Protein AF-A0A0K1P6X7-F1 (afdb_monomer)

Mean predicted aligned error: 8.77 Å

Nearest PDB structures (foldseek):
  8w4u-assembly1_D  TM=2.732E-01  e=9.021E+00  Homo sapiens
  8xqt-assembly1_R  TM=1.857E-01  e=3.314E+00  Clostridium perfringens

Radius of gyration: 26.04 Å; Cα contacts (8 Å, |Δi|>4): 186; chains: 1; bounding box: 95×38×75 Å

Sequence (288 aa):
MLINKWKNKTFYWELFMCVSIFSMLVFVYIEHMVNKHWLRNVDYPFSPVLFQGQFASFFTFQSNALVGAYFLIRVLFYDNQIRFCKNKTLLLYVTCYITVTFITYTCVLFPATLKNSYETRTIDWIYSLFLHVVIPVSTITYTFLNIDLTNFNIRKYFKTYFWGYFAYPWIYTFYLLFRIFTYLTDDRFSSIPFEIVFPYAPVSNKTFDFGNSNSDDIIGSIVYTFFTILLLFVVVHLLFVVVNITYVLIFWKLSKKGKRENKINLETIKVKKSGKVIVNKEEVREEK

Foldseek 3Di:
DQDPLVPDPLLVLLVCLLCLLVVLLVVVLVCCVVVVLVVVVFVDDDDPVLSVVQSCLDLLNVLSVVSSVLSVCCNVCVRVVPVSNLDLLVLLLSLLSLVLLLCCVPVAVVVLCVVVVPDDDPVNVVSCCCSRPVSNVSSNVSSVVDRDLQPQDLVCCVVPRVVVSCPVLVVSLVVLVVLVVCCVPPPVNVPGPVCSSHVVCSRPPPPPDPPDDDPVVNVVSVVVVVVSSVVVSVVSVVSSVVSSVVVSVVSVVVNVVVVVVVVVVVVVVVCVVVPPPPPPPPPPPDDD

Solvent-accessible surface area (backbone atoms only — not comparable to full-atom values): 16518 Å² total; per-residue (Å²): 132,88,70,66,59,94,77,39,69,66,52,54,52,36,43,48,50,20,51,52,44,48,54,47,53,51,46,52,52,50,48,50,69,72,64,38,60,80,45,69,80,60,85,54,86,91,45,73,67,59,48,51,54,36,62,66,58,32,64,60,54,48,46,48,50,52,48,23,50,53,28,42,52,36,58,78,44,62,81,67,71,44,67,71,73,72,29,56,69,56,55,49,44,50,40,39,50,34,48,49,37,26,47,47,37,65,71,44,52,50,52,29,40,60,76,66,65,58,91,72,54,73,68,57,51,55,52,46,47,40,66,41,43,52,50,32,53,52,49,48,52,47,46,74,76,68,62,77,41,91,82,71,49,71,67,59,38,63,74,71,44,53,66,65,65,46,50,59,62,50,54,52,48,52,53,51,50,49,48,52,49,48,33,76,71,34,77,84,44,55,77,51,59,61,62,63,71,35,77,61,40,67,74,45,76,93,77,80,63,88,85,82,55,56,74,69,54,49,53,51,48,52,52,52,50,51,51,52,52,51,49,51,50,53,53,51,52,49,46,52,51,52,48,43,52,50,52,53,52,50,50,51,53,52,34,53,52,55,54,51,53,53,50,51,53,52,51,55,52,48,45,67,70,66,69,63,76,76,71,78,76,74,79,79,77,79,84,129

Organism: NCBI:txid216946

pLDDT: mean 81.24, std 13.52, range [42.75, 97.75]

Structure (mmCIF, N/CA/C/O backbone):
data_AF-A0A0K1P6X7-F1
#
_entry.id   AF-A0A0K1P6X7-F1
#
loop_
_atom_site.group_PDB
_atom_site.id
_atom_site.type_symbol
_atom_site.label_atom_id
_atom_site.label_alt_id
_atom_site.label_comp_id
_atom_site.label_asym_id
_atom_site.label_entity_id
_atom_site.label_seq_id
_atom_site.pdbx_PDB_ins_code
_atom_site.Cartn_x
_atom_site.Cartn_y
_atom_site.Cartn_z
_atom_site.occupancy
_atom_site.B_iso_or_equiv
_atom_site.auth_seq_id
_atom_site.auth_comp_id
_atom_site.auth_asym_id
_atom_site.auth_atom_id
_atom_site.pdbx_PDB_model_num
ATOM 1 N N . MET A 1 1 ? -1.966 -5.981 34.990 1.00 52.25 1 MET A N 1
ATOM 2 C CA . MET A 1 1 ? -2.156 -7.407 34.654 1.00 52.25 1 MET A CA 1
ATOM 3 C C . MET A 1 1 ? -1.596 -7.621 33.254 1.00 52.25 1 MET A C 1
ATOM 5 O O . MET A 1 1 ? -2.157 -7.071 32.313 1.00 52.25 1 MET A O 1
ATOM 9 N N . LEU A 1 2 ? -0.441 -8.280 33.123 1.00 60.47 2 LEU A N 1
ATOM 10 C CA . LEU A 1 2 ? 0.114 -8.636 31.812 1.00 60.47 2 LEU A CA 1
ATOM 11 C C . LEU A 1 2 ? -0.812 -9.691 31.198 1.00 60.47 2 LEU A C 1
ATOM 13 O O . LEU A 1 2 ? -1.028 -10.746 31.793 1.00 60.47 2 LEU A O 1
ATOM 17 N N . ILE A 1 3 ? -1.433 -9.377 30.062 1.00 68.44 3 ILE A N 1
ATOM 18 C CA . ILE A 1 3 ? -2.225 -10.358 29.319 1.00 68.44 3 ILE A CA 1
ATOM 19 C C . ILE A 1 3 ? -1.224 -11.359 28.750 1.00 68.44 3 ILE A C 1
ATOM 21 O O . ILE A 1 3 ? -0.277 -10.963 28.088 1.00 68.44 3 ILE A O 1
ATOM 25 N N . ASN A 1 4 ? -1.411 -12.655 28.993 1.00 78.31 4 ASN A N 1
ATOM 26 C CA . ASN A 1 4 ? -0.579 -13.657 28.337 1.00 78.31 4 ASN A CA 1
ATOM 27 C C . ASN A 1 4 ? -0.900 -13.655 26.831 1.00 78.31 4 ASN A C 1
ATOM 29 O O . ASN A 1 4 ? -1.914 -14.225 26.412 1.00 78.31 4 ASN A O 1
ATOM 33 N N . LYS A 1 5 ? -0.057 -12.993 26.027 1.00 78.25 5 LYS A N 1
ATOM 34 C CA . LYS A 1 5 ? -0.242 -12.841 24.576 1.00 78.25 5 LYS A CA 1
ATOM 35 C C . LYS A 1 5 ? -0.436 -14.165 23.838 1.00 78.25 5 LYS A C 1
ATOM 37 O O . LYS A 1 5 ? -1.232 -14.231 22.908 1.00 78.25 5 LYS A O 1
ATOM 42 N N . TRP A 1 6 ? 0.171 -15.244 24.335 1.00 82.94 6 TRP A N 1
ATOM 43 C CA . TRP A 1 6 ? 0.079 -16.590 23.762 1.00 82.94 6 TRP A CA 1
ATOM 44 C C . TRP A 1 6 ? -1.310 -17.228 23.878 1.00 82.94 6 TRP A C 1
ATOM 46 O O . TRP A 1 6 ? -1.563 -18.263 23.269 1.00 82.94 6 TRP A O 1
ATOM 56 N N . LYS A 1 7 ? -2.235 -16.628 24.636 1.00 86.19 7 LYS A N 1
ATOM 57 C CA . LYS A 1 7 ? -3.641 -17.062 24.691 1.00 86.19 7 LYS A CA 1
ATOM 58 C C . LYS A 1 7 ? -4.563 -16.224 23.801 1.00 86.19 7 LYS A C 1
ATOM 60 O O . LYS A 1 7 ? -5.749 -16.533 23.704 1.00 86.19 7 LYS A O 1
ATOM 65 N N . ASN A 1 8 ? -4.060 -15.163 23.166 1.00 85.62 8 ASN A N 1
ATOM 66 C CA . ASN A 1 8 ? -4.893 -14.251 22.392 1.00 85.62 8 ASN A CA 1
ATOM 67 C C . ASN A 1 8 ? -4.911 -14.624 20.899 1.00 85.62 8 ASN A C 1
ATOM 69 O O . ASN A 1 8 ? -3.882 -14.613 20.231 1.00 85.62 8 ASN A O 1
ATOM 73 N N . LYS A 1 9 ? -6.100 -14.909 20.353 1.00 89.25 9 LYS A N 1
ATOM 74 C CA . LYS A 1 9 ? -6.279 -15.243 18.927 1.00 89.25 9 LYS A CA 1
ATOM 75 C C . LYS A 1 9 ? -5.840 -14.111 17.989 1.00 89.25 9 LYS A C 1
ATOM 77 O O . LYS A 1 9 ? -5.288 -14.387 16.929 1.00 89.25 9 LYS A O 1
ATOM 82 N N . THR A 1 10 ? -6.037 -12.855 18.386 1.00 89.38 10 THR A N 1
ATOM 83 C CA . THR A 1 10 ? -5.628 -11.682 17.604 1.00 89.38 10 THR A CA 1
ATOM 84 C C . THR A 1 10 ? -4.108 -11.608 17.464 1.00 89.38 10 THR A C 1
ATOM 86 O O . THR A 1 10 ? -3.623 -11.298 16.382 1.00 89.38 10 THR A O 1
ATOM 89 N N . PHE A 1 11 ? -3.354 -11.973 18.508 1.00 90.88 11 PHE A N 1
ATOM 90 C CA . PHE A 1 11 ? -1.889 -12.036 18.442 1.00 90.88 11 PHE A CA 1
ATOM 91 C C . PHE A 1 11 ? -1.412 -13.022 17.368 1.00 90.88 11 PHE A C 1
ATOM 93 O O . PHE A 1 11 ? -0.562 -12.677 16.554 1.00 90.88 11 PHE A O 1
ATOM 100 N N . TYR A 1 12 ? -1.990 -14.227 17.315 1.00 93.06 12 TYR A N 1
ATOM 101 C CA . TYR A 1 12 ? -1.629 -15.216 16.293 1.00 93.06 12 TYR A CA 1
ATOM 102 C C . TYR A 1 12 ? -1.986 -14.763 14.881 1.00 93.06 12 TYR A C 1
ATOM 104 O O . TYR A 1 12 ? -1.236 -15.038 13.951 1.00 93.06 12 TYR A O 1
ATOM 112 N N . TRP A 1 13 ? -3.098 -14.047 14.719 1.00 93.12 13 TRP A N 1
ATOM 113 C CA . TRP A 1 13 ? -3.471 -13.478 13.428 1.00 93.12 13 TRP A CA 1
ATOM 114 C C . TRP A 1 13 ? -2.472 -12.401 12.977 1.00 93.12 13 TRP A C 1
ATOM 116 O O . TRP A 1 13 ? -2.011 -12.424 11.839 1.00 93.12 13 TRP A O 1
ATOM 126 N N . GLU A 1 14 ? -2.074 -11.499 13.880 1.00 93.75 14 GLU A N 1
ATOM 127 C CA . GLU A 1 14 ? -1.050 -10.477 13.613 1.00 93.75 14 GLU A CA 1
ATOM 128 C C . GLU A 1 14 ? 0.308 -11.107 13.278 1.00 93.75 14 GLU A C 1
ATOM 130 O O . GLU A 1 14 ? 0.968 -10.680 12.331 1.00 93.75 14 GLU A O 1
ATOM 135 N N . LEU A 1 15 ? 0.705 -12.149 14.018 1.00 95.12 15 LEU A N 1
ATOM 136 C CA . LEU A 1 15 ? 1.931 -12.904 13.768 1.00 95.12 15 LEU A CA 1
ATOM 137 C C . LEU A 1 15 ? 1.892 -13.605 12.411 1.00 95.12 15 LEU A C 1
ATOM 139 O O . LEU A 1 15 ? 2.853 -13.499 11.653 1.00 95.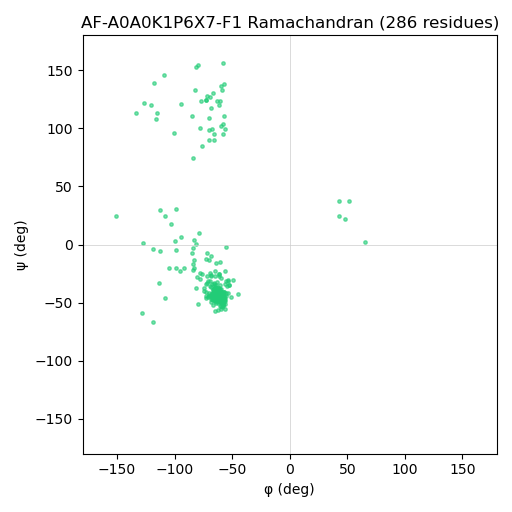12 15 LEU A O 1
ATOM 143 N N . PHE A 1 16 ? 0.785 -14.276 12.093 1.00 96.06 16 PHE A N 1
ATOM 144 C CA . PHE A 1 16 ? 0.592 -14.928 10.804 1.00 96.06 16 PHE A CA 1
ATOM 145 C C . PHE A 1 16 ? 0.720 -13.919 9.662 1.00 96.06 16 PHE A C 1
ATOM 147 O O . PHE A 1 16 ? 1.542 -14.115 8.776 1.00 96.06 16 PHE A O 1
ATOM 154 N N . MET A 1 17 ? 0.002 -12.795 9.728 1.00 95.88 17 MET A N 1
ATOM 155 C CA . MET A 1 17 ? 0.092 -11.748 8.707 1.00 95.88 17 MET A CA 1
ATOM 156 C C . MET A 1 17 ? 1.502 -11.178 8.575 1.00 95.88 17 MET A C 1
ATOM 158 O O . MET A 1 17 ? 1.991 -11.022 7.460 1.00 95.88 17 MET A O 1
ATOM 162 N N . CYS A 1 18 ? 2.171 -10.899 9.696 1.00 96.38 18 CYS A N 1
ATOM 163 C CA . CYS A 1 18 ? 3.552 -10.428 9.701 1.00 96.38 18 CYS A CA 1
ATOM 164 C C . CYS A 1 18 ? 4.477 -11.409 8.968 1.00 96.38 18 CYS A C 1
ATOM 166 O O . CYS A 1 18 ? 5.162 -11.021 8.020 1.00 96.38 18 CYS A O 1
ATOM 168 N N . VAL A 1 19 ? 4.481 -12.677 9.389 1.00 97.06 19 VAL A N 1
ATOM 169 C CA . VAL A 1 19 ? 5.340 -13.717 8.807 1.00 97.06 19 VAL A CA 1
ATOM 170 C C . VAL A 1 19 ? 5.008 -13.909 7.332 1.00 97.06 19 VAL A C 1
ATOM 172 O O . VAL A 1 19 ? 5.906 -13.851 6.502 1.00 97.06 19 VAL A O 1
ATOM 175 N N . SER A 1 20 ? 3.731 -14.045 6.980 1.00 96.31 20 SER A N 1
ATOM 176 C CA . SER A 1 20 ? 3.304 -14.242 5.597 1.00 96.31 20 SER A CA 1
ATOM 177 C C . SER A 1 20 ? 3.698 -13.091 4.671 1.00 96.31 20 SER A C 1
ATOM 179 O O . SER A 1 20 ? 4.187 -13.349 3.573 1.00 96.31 20 SER A O 1
ATOM 181 N N . ILE A 1 21 ? 3.526 -11.834 5.096 1.00 95.81 21 ILE A N 1
ATOM 182 C CA . ILE A 1 21 ? 3.914 -10.668 4.288 1.00 95.81 21 ILE A CA 1
ATOM 183 C C . ILE A 1 21 ? 5.428 -10.655 4.071 1.00 95.81 21 ILE A C 1
ATOM 185 O O . ILE A 1 21 ? 5.872 -10.554 2.930 1.00 95.81 21 ILE A O 1
ATOM 189 N N . PHE A 1 22 ? 6.230 -10.785 5.134 1.00 96.25 22 PHE A N 1
ATOM 190 C CA . PHE A 1 22 ? 7.689 -10.731 4.998 1.00 96.25 22 PHE A CA 1
ATOM 191 C C . PHE A 1 22 ? 8.255 -11.930 4.243 1.00 96.25 22 PHE A C 1
ATOM 193 O O . PHE A 1 22 ? 9.080 -11.734 3.353 1.00 96.25 22 PHE A O 1
ATOM 200 N N . SER A 1 23 ? 7.794 -13.149 4.534 1.00 95.88 23 SER A N 1
ATOM 201 C CA . SER A 1 23 ? 8.198 -14.343 3.788 1.00 95.88 23 SER A CA 1
ATOM 202 C C . SER A 1 23 ? 7.879 -14.199 2.307 1.00 95.88 23 SER A C 1
ATOM 204 O O . SER A 1 23 ? 8.714 -14.549 1.479 1.00 95.88 23 SER A O 1
ATOM 206 N N . MET A 1 24 ? 6.719 -13.630 1.966 1.00 94.62 24 MET A N 1
ATOM 207 C CA . MET A 1 24 ? 6.362 -13.429 0.569 1.00 94.62 24 MET A CA 1
ATOM 208 C C . MET A 1 24 ? 7.170 -12.313 -0.095 1.00 94.62 24 MET A C 1
ATOM 210 O O . MET A 1 24 ? 7.628 -12.490 -1.216 1.00 94.62 24 MET A O 1
ATOM 214 N N . LEU A 1 25 ? 7.415 -11.188 0.582 1.00 93.00 25 LEU A N 1
ATOM 215 C CA . LEU A 1 25 ? 8.279 -10.128 0.048 1.00 93.00 25 LEU A CA 1
ATOM 216 C C . LEU A 1 25 ? 9.708 -10.631 -0.199 1.00 93.00 25 LEU A C 1
ATOM 218 O O . LEU A 1 25 ? 10.282 -10.340 -1.245 1.00 93.00 25 LEU A O 1
ATOM 222 N N . VAL A 1 26 ? 10.260 -11.420 0.730 1.00 93.44 26 VAL A N 1
ATOM 223 C CA . VAL A 1 26 ? 11.576 -12.059 0.573 1.00 93.44 26 VAL A CA 1
ATOM 224 C C . VAL A 1 26 ? 11.554 -13.070 -0.569 1.00 93.44 26 VAL A C 1
ATOM 226 O O . VAL A 1 26 ? 12.466 -13.069 -1.391 1.00 93.44 26 VAL A O 1
ATOM 229 N N . PHE A 1 27 ? 10.510 -13.899 -0.654 1.00 93.31 27 PHE A N 1
ATOM 230 C CA . PHE A 1 27 ? 10.346 -14.855 -1.745 1.00 93.31 27 PHE A CA 1
ATOM 231 C C . PHE A 1 27 ? 10.330 -14.153 -3.104 1.00 93.31 27 PHE A C 1
ATOM 233 O O . PHE A 1 27 ? 11.143 -14.497 -3.953 1.00 93.31 27 PHE A O 1
ATOM 240 N N . VAL A 1 28 ? 9.477 -13.139 -3.293 1.00 90.12 28 VAL A N 1
ATOM 241 C CA . VAL A 1 28 ? 9.389 -12.398 -4.562 1.00 90.12 28 VAL A CA 1
ATOM 242 C C . VAL A 1 28 ? 10.713 -11.707 -4.882 1.00 90.12 28 VAL A C 1
ATOM 244 O O . VAL A 1 28 ? 11.165 -11.763 -6.021 1.00 90.12 28 VAL A O 1
ATOM 247 N N . TYR A 1 29 ? 11.380 -11.115 -3.888 1.00 89.62 29 TYR A N 1
ATOM 248 C CA . TYR A 1 29 ? 12.698 -10.510 -4.083 1.00 89.62 29 TYR A CA 1
ATOM 249 C C . TYR A 1 29 ? 13.739 -11.528 -4.583 1.00 89.62 29 TYR A C 1
ATOM 251 O O . TYR A 1 29 ? 14.441 -11.260 -5.559 1.00 89.62 29 TYR A O 1
ATOM 259 N N . ILE A 1 30 ? 13.828 -12.704 -3.949 1.00 90.00 30 ILE A N 1
ATOM 260 C CA . ILE A 1 30 ? 14.754 -13.776 -4.355 1.00 90.00 30 ILE A CA 1
ATOM 261 C C . ILE A 1 30 ? 14.383 -14.310 -5.740 1.00 90.00 30 ILE A C 1
ATOM 263 O O . ILE A 1 30 ? 15.256 -14.479 -6.587 1.00 90.00 30 ILE A O 1
ATOM 267 N N . GLU A 1 31 ? 13.098 -14.559 -5.978 1.00 87.12 31 GLU A N 1
ATOM 268 C CA . GLU A 1 31 ? 12.573 -15.064 -7.245 1.00 87.12 31 GLU A CA 1
ATOM 269 C C . GLU A 1 31 ? 12.957 -14.127 -8.398 1.00 87.12 31 GLU A C 1
ATOM 271 O O . GLU A 1 31 ? 13.552 -14.568 -9.385 1.00 87.12 31 GLU A O 1
ATOM 276 N N . HIS A 1 32 ? 12.738 -12.823 -8.219 1.00 80.38 32 HIS A N 1
ATOM 277 C CA . HIS A 1 32 ? 13.094 -11.803 -9.201 1.00 80.38 32 HIS A CA 1
ATOM 278 C C . HIS A 1 32 ? 14.613 -11.689 -9.411 1.00 80.38 32 HIS A C 1
ATOM 280 O O . HIS A 1 32 ? 15.057 -11.531 -10.552 1.00 80.38 32 HIS A O 1
ATOM 286 N N . MET A 1 33 ? 15.413 -11.806 -8.342 1.00 82.00 33 MET A N 1
ATOM 287 C CA . MET A 1 33 ? 16.884 -11.807 -8.412 1.00 82.00 33 MET A CA 1
ATOM 288 C C . MET A 1 33 ? 17.441 -13.011 -9.180 1.00 82.00 33 MET A C 1
ATOM 290 O O . MET A 1 33 ? 18.387 -12.866 -9.958 1.00 82.00 33 MET A O 1
ATOM 294 N N . VAL A 1 34 ? 16.881 -14.200 -8.943 1.00 83.19 34 VAL A N 1
ATOM 295 C CA . VAL A 1 34 ? 17.372 -15.465 -9.506 1.00 83.19 34 VAL A CA 1
ATOM 296 C C . VAL A 1 34 ? 16.911 -15.632 -10.947 1.00 83.19 34 VAL A C 1
ATOM 298 O O . VAL A 1 34 ? 17.729 -15.887 -11.831 1.00 83.19 34 VAL A O 1
ATOM 301 N N . ASN A 1 35 ? 15.612 -15.468 -11.202 1.00 74.94 35 ASN A N 1
ATOM 302 C CA . ASN A 1 35 ? 15.041 -15.790 -12.506 1.00 74.94 35 ASN A CA 1
ATOM 303 C C . ASN A 1 35 ? 15.205 -14.658 -13.521 1.00 74.94 35 ASN A C 1
ATOM 305 O O . ASN A 1 35 ? 15.144 -14.923 -14.723 1.00 74.94 35 ASN A O 1
ATOM 309 N N . LYS A 1 36 ? 15.442 -13.417 -13.059 1.00 72.44 36 LYS A N 1
ATOM 310 C CA . LYS A 1 36 ? 15.685 -12.221 -13.892 1.00 72.44 36 LYS A CA 1
ATOM 311 C C . LYS A 1 36 ? 14.664 -12.042 -15.022 1.00 72.44 36 LYS A C 1
ATOM 313 O O . LYS A 1 36 ? 14.952 -11.389 -16.018 1.00 72.44 36 LYS A O 1
ATOM 318 N N . HIS A 1 37 ? 13.477 -12.633 -14.888 1.00 64.81 37 HIS A N 1
ATOM 319 C CA . HIS A 1 37 ? 12.508 -12.743 -15.975 1.00 64.81 37 HIS A CA 1
ATOM 320 C C . HIS A 1 37 ? 12.082 -11.362 -16.472 1.00 64.81 37 HIS A C 1
ATOM 322 O O . HIS A 1 37 ? 11.968 -11.125 -17.666 1.00 64.81 37 HIS A O 1
ATOM 328 N N . TRP A 1 38 ? 11.936 -10.416 -15.548 1.00 61.16 38 TRP A N 1
ATOM 329 C CA . TRP A 1 38 ? 11.577 -9.046 -15.873 1.00 61.16 38 TRP A CA 1
ATOM 330 C C . TRP A 1 38 ? 12.655 -8.315 -16.709 1.00 61.16 38 TRP A C 1
ATOM 332 O O . TRP A 1 38 ? 12.289 -7.452 -17.495 1.00 61.16 38 TRP A O 1
ATOM 342 N N . LEU A 1 39 ? 13.945 -8.685 -16.609 1.00 61.16 39 LEU A N 1
ATOM 343 C CA . LEU A 1 39 ? 15.023 -8.134 -17.456 1.00 61.16 39 LEU A CA 1
ATOM 344 C C . LEU A 1 39 ? 15.086 -8.773 -18.836 1.00 61.16 39 LEU A C 1
ATOM 346 O O . LEU A 1 39 ? 15.540 -8.125 -19.773 1.00 61.16 39 LEU A O 1
ATOM 350 N N . ARG A 1 40 ? 14.643 -10.030 -18.972 1.00 56.47 40 ARG A N 1
ATOM 351 C CA . ARG A 1 40 ? 14.620 -10.717 -20.275 1.00 56.47 40 ARG A CA 1
ATOM 352 C C . ARG A 1 40 ? 13.723 -10.000 -21.281 1.00 56.47 40 ARG A C 1
ATOM 354 O O . ARG A 1 40 ? 13.965 -10.097 -22.470 1.00 56.47 40 ARG A O 1
ATOM 361 N N . ASN A 1 41 ? 12.734 -9.254 -20.795 1.00 58.88 41 ASN A N 1
ATOM 362 C CA . ASN A 1 41 ? 11.819 -8.483 -21.630 1.00 58.88 41 ASN A CA 1
ATOM 363 C C . ASN A 1 41 ? 12.368 -7.104 -22.036 1.00 58.88 41 ASN A C 1
ATOM 365 O O . ASN A 1 41 ? 11.664 -6.367 -22.718 1.00 58.88 41 ASN A O 1
ATOM 369 N N . VAL A 1 42 ? 13.561 -6.724 -21.562 1.00 62.06 42 VAL A N 1
ATOM 370 C CA . VAL A 1 42 ? 14.081 -5.348 -21.648 1.00 62.06 42 VAL A CA 1
ATOM 371 C C . VAL A 1 42 ? 15.486 -5.293 -22.281 1.00 62.06 42 VAL A C 1
ATOM 373 O O . VAL A 1 42 ? 16.052 -4.214 -22.396 1.00 62.06 42 VAL A O 1
ATOM 376 N N . ASP A 1 43 ? 16.056 -6.438 -22.692 1.00 64.62 43 ASP A N 1
ATOM 377 C CA . ASP A 1 43 ? 17.363 -6.561 -23.376 1.00 64.62 43 ASP A CA 1
ATOM 378 C C . ASP A 1 43 ? 18.486 -5.671 -22.792 1.00 64.62 43 ASP A C 1
ATOM 380 O O . ASP A 1 43 ? 19.340 -5.139 -23.499 1.00 64.62 43 ASP A O 1
ATOM 384 N N . TYR A 1 44 ? 18.513 -5.523 -21.461 1.00 68.94 44 TYR A N 1
ATOM 385 C CA . TYR A 1 44 ? 19.469 -4.672 -20.746 1.00 68.94 44 TYR A CA 1
ATOM 386 C C . TYR A 1 44 ? 20.352 -5.494 -19.791 1.00 68.94 44 TYR A C 1
ATOM 388 O O . TYR A 1 44 ? 19.842 -6.394 -19.107 1.00 68.94 44 TYR A O 1
ATOM 396 N N . PRO A 1 45 ? 21.672 -5.214 -19.686 1.00 72.06 45 PRO A N 1
ATOM 397 C CA . PRO A 1 45 ? 22.563 -5.958 -18.804 1.00 72.06 45 PRO A CA 1
ATOM 398 C C . PRO A 1 45 ? 22.103 -5.888 -17.346 1.00 72.06 45 PRO A C 1
ATOM 400 O O . PRO A 1 45 ? 21.797 -4.829 -16.795 1.00 72.06 45 PRO A O 1
ATOM 403 N N . PHE A 1 46 ? 22.085 -7.046 -16.687 1.00 68.81 46 PHE A N 1
ATOM 404 C CA . PHE A 1 46 ? 21.659 -7.135 -15.297 1.00 68.81 46 PHE A CA 1
ATOM 405 C C . PHE A 1 46 ? 22.584 -6.348 -14.364 1.00 68.81 46 PHE A C 1
ATOM 407 O O . PHE A 1 46 ? 23.769 -6.654 -14.249 1.00 68.81 46 PHE A O 1
ATOM 414 N N . SER A 1 47 ? 22.002 -5.418 -13.607 1.00 76.12 47 SER A N 1
ATOM 415 C CA . SER A 1 47 ? 22.647 -4.751 -12.479 1.00 76.12 47 SER A CA 1
ATOM 416 C C . SER A 1 47 ? 21.842 -5.005 -11.200 1.00 76.12 47 SER A C 1
ATOM 418 O O . SER A 1 47 ? 20.677 -4.600 -11.135 1.00 76.12 47 SER A O 1
ATOM 420 N N . PRO A 1 48 ? 22.434 -5.625 -10.158 1.00 71.06 48 PRO A N 1
ATOM 421 C CA . PRO A 1 48 ? 21.770 -5.823 -8.868 1.00 71.06 48 PRO A CA 1
ATOM 422 C C . PRO A 1 48 ? 21.276 -4.517 -8.236 1.00 71.06 48 PRO A C 1
ATOM 424 O O . PRO A 1 48 ? 20.227 -4.500 -7.600 1.00 71.06 48 PRO A O 1
ATOM 427 N N . VAL A 1 49 ? 22.006 -3.415 -8.435 1.00 74.50 49 VAL A N 1
ATOM 428 C CA . VAL A 1 49 ? 21.659 -2.099 -7.878 1.00 74.50 49 VAL A CA 1
ATOM 429 C C . VAL A 1 49 ? 20.429 -1.521 -8.577 1.00 74.50 49 VAL A C 1
ATOM 431 O O . VAL A 1 49 ? 19.502 -1.062 -7.911 1.00 74.50 49 VAL A O 1
ATOM 434 N N . LEU A 1 50 ? 20.384 -1.591 -9.913 1.00 73.12 50 LEU A N 1
ATOM 435 C CA . LEU A 1 50 ? 19.215 -1.147 -10.679 1.00 73.12 50 LEU A CA 1
ATOM 436 C C . LEU A 1 50 ? 17.995 -2.014 -10.368 1.00 73.12 50 LEU A C 1
ATOM 438 O O . LEU A 1 50 ? 16.907 -1.482 -10.153 1.00 73.12 50 LEU A O 1
ATOM 442 N N . PHE A 1 51 ? 18.197 -3.328 -10.247 1.00 73.44 51 PHE A N 1
ATOM 443 C CA . PHE A 1 51 ? 17.150 -4.251 -9.834 1.00 73.44 51 PHE A CA 1
ATOM 444 C C . PHE A 1 51 ? 16.567 -3.889 -8.464 1.00 73.44 51 PHE A C 1
ATOM 446 O O . PHE A 1 51 ? 15.354 -3.753 -8.327 1.00 73.44 51 PHE A O 1
ATOM 453 N N . GLN A 1 52 ? 17.418 -3.712 -7.450 1.00 75.12 52 GLN A N 1
ATOM 454 C CA . GLN A 1 52 ? 16.977 -3.353 -6.101 1.00 75.12 52 GLN A CA 1
ATOM 455 C C . GLN A 1 52 ? 16.227 -2.022 -6.099 1.00 75.12 52 GLN A C 1
ATOM 457 O O . GLN A 1 52 ? 15.162 -1.918 -5.488 1.00 75.12 52 GLN A O 1
ATOM 462 N N . GLY A 1 53 ? 16.753 -1.029 -6.823 1.00 73.19 53 GLY A N 1
ATOM 463 C CA . GLY A 1 53 ? 16.111 0.270 -6.992 1.00 73.19 53 GLY A CA 1
ATOM 464 C C . GLY A 1 53 ? 14.725 0.150 -7.620 1.00 73.19 53 GLY A C 1
ATOM 465 O O . GLY A 1 53 ? 13.780 0.766 -7.133 1.00 73.19 53 GLY A O 1
ATOM 466 N N . GLN A 1 54 ? 14.569 -0.688 -8.644 1.00 76.94 54 GLN A N 1
ATOM 467 C CA . GLN A 1 54 ? 13.283 -0.904 -9.297 1.00 76.94 54 GLN A CA 1
ATOM 468 C C . GLN A 1 54 ? 12.310 -1.713 -8.439 1.00 76.94 54 GLN A C 1
ATOM 470 O O . GLN A 1 54 ? 11.165 -1.292 -8.278 1.00 76.94 54 GLN A O 1
ATOM 475 N N . PHE A 1 55 ? 12.748 -2.816 -7.834 1.00 78.31 55 PHE A N 1
ATOM 476 C CA . PHE A 1 55 ? 11.915 -3.614 -6.936 1.00 78.31 55 PHE A CA 1
ATOM 477 C C . PHE A 1 55 ? 11.377 -2.757 -5.784 1.00 78.31 55 PHE A C 1
ATOM 479 O O . PHE A 1 55 ? 10.172 -2.715 -5.532 1.00 78.31 55 PHE A O 1
ATOM 486 N N . ALA A 1 56 ? 12.254 -1.980 -5.145 1.00 81.06 56 ALA A N 1
ATOM 487 C CA . ALA A 1 56 ? 11.867 -1.074 -4.073 1.00 81.06 56 ALA A CA 1
ATOM 488 C C . ALA A 1 56 ? 11.036 0.120 -4.562 1.00 81.06 56 ALA A C 1
ATOM 490 O O . ALA A 1 56 ? 10.439 0.801 -3.737 1.00 81.06 56 ALA A O 1
ATOM 491 N N . SER A 1 57 ? 10.968 0.391 -5.868 1.00 82.62 57 SER A N 1
ATOM 492 C CA . SER A 1 57 ? 10.243 1.545 -6.402 1.00 82.62 57 SER A CA 1
ATOM 493 C C . SER A 1 57 ? 8.750 1.329 -6.594 1.00 82.62 57 SER A C 1
ATOM 495 O O . SER A 1 57 ? 8.030 2.316 -6.714 1.00 82.62 57 SER A O 1
ATOM 497 N N . PHE A 1 58 ? 8.251 0.091 -6.602 1.00 84.19 58 PHE A N 1
ATOM 498 C CA . PHE A 1 58 ? 6.813 -0.141 -6.723 1.00 84.19 58 PHE A CA 1
ATOM 499 C C . PHE A 1 58 ? 6.100 0.231 -5.424 1.00 84.19 58 PHE A C 1
ATOM 501 O O . PHE A 1 58 ? 6.371 -0.325 -4.355 1.00 84.19 58 PHE A O 1
ATOM 508 N N . PHE A 1 59 ? 5.114 1.122 -5.530 1.00 84.94 59 PHE A N 1
ATOM 509 C CA . PHE A 1 59 ? 4.249 1.501 -4.412 1.00 84.94 59 PHE A CA 1
ATOM 510 C C . PHE A 1 59 ? 3.598 0.277 -3.767 1.00 84.94 59 PHE A C 1
ATOM 512 O O . PHE A 1 59 ? 3.414 0.221 -2.553 1.00 84.94 59 PHE A O 1
ATOM 519 N N . THR A 1 60 ? 3.248 -0.728 -4.569 1.00 84.62 60 THR A N 1
ATOM 520 C CA . THR A 1 60 ? 2.560 -1.922 -4.084 1.00 84.62 60 THR A CA 1
ATOM 521 C C . THR A 1 60 ? 3.450 -2.800 -3.197 1.00 84.62 60 THR A C 1
ATOM 523 O O . THR A 1 60 ? 2.966 -3.319 -2.191 1.00 84.62 60 THR A O 1
ATOM 526 N N . PHE A 1 61 ? 4.756 -2.900 -3.477 1.00 87.94 61 PHE A N 1
ATOM 527 C CA . PHE A 1 61 ? 5.707 -3.579 -2.589 1.00 87.94 61 PHE A CA 1
ATOM 528 C C . PHE A 1 61 ? 5.991 -2.757 -1.334 1.00 87.94 61 PHE A C 1
ATOM 530 O O . PHE A 1 61 ? 5.941 -3.296 -0.228 1.00 87.94 61 PHE A O 1
ATOM 537 N N . GLN A 1 62 ? 6.215 -1.448 -1.480 1.00 89.62 62 GLN A N 1
ATOM 538 C CA . GLN A 1 62 ? 6.450 -0.564 -0.336 1.00 89.62 62 GLN A CA 1
ATOM 539 C C . GLN A 1 62 ? 5.252 -0.538 0.630 1.00 89.62 62 GLN A C 1
ATOM 541 O O . GLN A 1 62 ? 5.426 -0.656 1.840 1.00 89.62 62 GLN A O 1
ATOM 546 N N . SER A 1 63 ? 4.025 -0.432 0.115 1.00 90.81 63 SER A N 1
ATOM 547 C CA . SER A 1 63 ? 2.805 -0.444 0.933 1.00 90.81 63 SER A CA 1
ATOM 548 C C . SER A 1 63 ? 2.598 -1.781 1.644 1.00 90.81 63 SER A C 1
ATOM 550 O O . SER A 1 63 ? 2.308 -1.776 2.839 1.00 90.81 63 SER A O 1
ATOM 552 N N . ASN A 1 64 ? 2.826 -2.917 0.975 1.00 92.69 64 ASN A N 1
ATOM 553 C CA . ASN A 1 64 ? 2.832 -4.230 1.630 1.00 92.69 64 ASN A CA 1
ATOM 554 C C . ASN A 1 64 ? 3.895 -4.311 2.735 1.00 92.69 64 ASN A C 1
ATOM 556 O O . ASN A 1 64 ? 3.597 -4.777 3.834 1.00 92.69 64 ASN A O 1
ATOM 560 N N . ALA A 1 65 ? 5.104 -3.796 2.494 1.00 92.94 65 ALA A N 1
ATOM 561 C CA . ALA A 1 65 ? 6.155 -3.737 3.508 1.00 92.94 65 ALA A CA 1
ATOM 562 C C . ALA A 1 65 ? 5.757 -2.860 4.709 1.00 92.94 65 ALA A C 1
ATOM 564 O O . ALA A 1 65 ? 6.005 -3.248 5.849 1.00 92.94 65 ALA A O 1
ATOM 565 N N . LEU A 1 66 ? 5.076 -1.728 4.488 1.00 92.69 66 LEU A N 1
ATOM 566 C CA . LEU A 1 66 ? 4.528 -0.893 5.566 1.00 92.69 66 LEU A CA 1
ATOM 567 C C . LEU A 1 66 ? 3.464 -1.636 6.388 1.00 92.69 66 LEU A C 1
ATOM 569 O O . LEU A 1 66 ? 3.438 -1.502 7.613 1.00 92.69 66 LEU A O 1
ATOM 573 N N . VAL A 1 67 ? 2.611 -2.443 5.746 1.00 94.31 67 VAL A N 1
ATOM 574 C CA . VAL A 1 67 ? 1.641 -3.305 6.448 1.00 94.31 67 VAL A CA 1
ATOM 575 C C . VAL A 1 67 ? 2.353 -4.398 7.250 1.00 94.31 67 VAL A C 1
ATOM 577 O O . VAL A 1 67 ? 2.027 -4.613 8.418 1.00 94.31 67 VAL A O 1
ATOM 580 N N . GLY A 1 68 ? 3.365 -5.044 6.667 1.00 95.69 68 GLY A N 1
ATOM 581 C CA . GLY A 1 68 ? 4.208 -6.016 7.365 1.00 95.69 68 GLY A CA 1
ATOM 582 C C . GLY A 1 68 ? 4.888 -5.400 8.588 1.00 95.69 68 GLY A C 1
ATOM 583 O O . GLY A 1 68 ? 4.797 -5.945 9.686 1.00 95.69 68 GLY A O 1
ATOM 584 N N . ALA A 1 69 ? 5.483 -4.214 8.436 1.00 94.12 69 ALA A N 1
ATOM 585 C CA . ALA A 1 69 ? 6.103 -3.464 9.525 1.00 94.12 69 ALA A CA 1
ATOM 586 C C . ALA A 1 69 ? 5.091 -3.077 10.614 1.00 94.12 69 ALA A C 1
ATOM 588 O O . ALA A 1 69 ? 5.398 -3.175 11.803 1.00 94.12 69 ALA A O 1
ATOM 589 N N . TYR A 1 70 ? 3.868 -2.693 10.235 1.00 93.50 70 TYR A N 1
ATOM 590 C CA . TYR A 1 70 ? 2.790 -2.442 11.191 1.00 93.50 70 TYR A CA 1
ATOM 591 C C . TYR A 1 70 ? 2.495 -3.683 12.046 1.00 93.50 70 TYR A C 1
ATOM 593 O O . TYR A 1 70 ? 2.475 -3.584 13.277 1.00 93.50 70 TYR A O 1
ATOM 601 N N . PHE A 1 71 ? 2.316 -4.852 11.422 1.00 94.06 71 PHE A N 1
ATOM 602 C CA . PHE A 1 71 ? 2.071 -6.094 12.160 1.00 94.06 71 PHE A CA 1
ATOM 603 C C . PHE A 1 71 ? 3.277 -6.537 12.985 1.00 94.06 71 PHE A C 1
ATOM 605 O O . PHE A 1 71 ? 3.099 -6.946 14.130 1.00 94.06 71 PHE A O 1
ATOM 612 N N . LEU A 1 72 ? 4.497 -6.371 12.474 1.00 94.50 72 LEU A N 1
ATOM 613 C CA . LEU A 1 72 ? 5.722 -6.657 13.220 1.00 94.50 72 LEU A CA 1
ATOM 614 C C . LEU A 1 72 ? 5.798 -5.842 14.509 1.00 94.50 72 LEU A C 1
ATOM 616 O O . LEU A 1 72 ? 6.015 -6.399 15.584 1.00 94.50 72 LEU A O 1
ATOM 620 N N . ILE A 1 73 ? 5.566 -4.530 14.422 1.00 92.06 73 ILE A N 1
ATOM 621 C CA . ILE A 1 73 ? 5.564 -3.648 15.593 1.00 92.06 73 ILE A CA 1
ATOM 622 C C . ILE A 1 73 ? 4.491 -4.101 16.593 1.00 92.06 73 ILE A C 1
ATOM 624 O O . ILE A 1 73 ? 4.760 -4.157 17.794 1.00 92.06 73 ILE A O 1
ATOM 628 N N . ARG A 1 74 ? 3.299 -4.489 16.123 1.00 89.00 74 ARG A N 1
ATOM 629 C CA . ARG A 1 74 ? 2.243 -5.010 17.004 1.00 89.00 74 ARG A CA 1
ATOM 630 C C . ARG A 1 74 ? 2.615 -6.314 17.701 1.00 89.00 74 ARG A C 1
ATOM 632 O O . ARG A 1 74 ? 2.349 -6.448 18.891 1.00 89.00 74 ARG A O 1
ATOM 639 N N . VAL A 1 75 ? 3.257 -7.238 16.994 1.00 90.94 75 VAL A N 1
ATOM 640 C CA . VAL A 1 75 ? 3.701 -8.529 17.538 1.00 90.94 75 VAL A CA 1
ATOM 641 C C . VAL A 1 75 ? 4.815 -8.341 18.569 1.00 90.94 75 VAL A C 1
ATOM 643 O O . VAL A 1 75 ? 4.752 -8.916 19.661 1.00 90.94 75 VAL A O 1
ATOM 646 N N . LEU A 1 76 ? 5.822 -7.521 18.251 1.00 90.00 76 LEU A N 1
ATOM 647 C CA . LEU A 1 76 ? 6.966 -7.270 19.133 1.00 90.00 76 LEU A CA 1
ATOM 648 C C . LEU A 1 76 ? 6.549 -6.540 20.414 1.00 90.00 76 LEU A C 1
ATOM 650 O O . LEU A 1 76 ? 7.005 -6.890 21.502 1.00 90.00 76 LEU A O 1
ATOM 654 N N . PHE A 1 77 ? 5.647 -5.564 20.299 1.00 87.12 77 PHE A N 1
ATOM 655 C CA . PHE A 1 77 ? 5.248 -4.692 21.407 1.00 87.12 77 PHE A CA 1
ATOM 656 C C . PHE A 1 77 ? 3.834 -4.957 21.931 1.00 87.12 77 PHE A C 1
ATOM 658 O O . PHE A 1 77 ? 3.225 -4.071 22.538 1.00 87.12 77 PHE A O 1
ATOM 665 N N . TYR A 1 78 ? 3.329 -6.176 21.734 1.00 80.56 78 TYR A N 1
ATOM 666 C CA . TYR A 1 78 ? 1.963 -6.574 22.071 1.00 80.56 78 TYR A CA 1
ATOM 667 C C . TYR A 1 78 ? 1.564 -6.222 23.517 1.00 80.56 78 TYR A C 1
ATOM 669 O O . TYR A 1 78 ? 0.506 -5.636 23.762 1.00 80.56 78 TYR A O 1
ATOM 677 N N . ASP A 1 79 ? 2.448 -6.508 24.477 1.00 70.00 79 ASP A N 1
ATOM 678 C CA . ASP A 1 79 ? 2.191 -6.307 25.908 1.00 70.00 79 ASP A CA 1
ATOM 679 C C . ASP A 1 79 ? 2.472 -4.873 26.383 1.00 70.00 79 ASP A C 1
ATOM 681 O O . ASP A 1 79 ? 1.906 -4.417 27.379 1.00 70.00 79 ASP A O 1
ATOM 685 N N . ASN A 1 80 ? 3.296 -4.118 25.649 1.00 63.16 80 ASN A N 1
ATOM 686 C CA . ASN A 1 80 ? 3.905 -2.880 26.147 1.00 63.16 80 ASN A CA 1
ATOM 687 C C . ASN A 1 80 ? 2.979 -1.654 26.139 1.00 63.16 80 ASN A C 1
ATOM 689 O O . ASN A 1 80 ? 3.440 -0.539 26.359 1.00 63.16 80 ASN A O 1
ATOM 693 N N . GLN A 1 81 ? 1.674 -1.821 25.893 1.00 60.28 81 GLN A N 1
ATOM 694 C CA . GLN A 1 81 ? 0.690 -0.729 25.783 1.00 60.28 81 GLN A CA 1
ATOM 695 C C . GLN A 1 81 ? 1.174 0.487 24.971 1.00 60.28 81 GLN A C 1
ATOM 697 O O . GLN A 1 81 ? 0.676 1.599 25.173 1.00 60.28 81 GLN A O 1
ATOM 702 N N . ILE A 1 82 ? 2.131 0.306 24.053 1.00 65.25 82 ILE A N 1
ATOM 703 C CA . ILE A 1 82 ? 2.734 1.431 23.348 1.00 65.25 82 ILE A CA 1
ATOM 704 C C . ILE A 1 82 ? 1.603 2.126 22.601 1.00 65.25 82 ILE A C 1
ATOM 706 O O . ILE A 1 82 ? 0.881 1.492 21.826 1.00 65.25 82 ILE A O 1
ATOM 710 N N . ARG A 1 83 ? 1.426 3.431 22.856 1.00 63.94 83 ARG A N 1
ATOM 711 C CA . ARG A 1 83 ? 0.331 4.239 22.284 1.00 63.94 83 ARG A CA 1
ATOM 712 C C . ARG A 1 83 ? 0.219 4.066 20.768 1.00 63.94 83 ARG A C 1
ATOM 714 O O . ARG A 1 83 ? -0.882 4.132 20.237 1.00 63.94 83 ARG A O 1
ATOM 721 N N . PHE A 1 84 ? 1.343 3.803 20.104 1.00 65.12 84 PHE A N 1
ATOM 722 C CA . PHE A 1 84 ? 1.441 3.497 18.682 1.00 65.12 84 PHE A CA 1
ATOM 723 C C . PHE A 1 84 ? 0.668 2.232 18.266 1.00 65.12 84 PHE A C 1
ATOM 725 O O . PHE A 1 84 ? -0.131 2.296 17.337 1.00 65.12 84 PHE A O 1
ATOM 732 N N . CYS A 1 85 ? 0.813 1.113 18.986 1.00 64.19 85 CYS A N 1
ATOM 733 C CA . CYS A 1 85 ? 0.161 -0.164 18.652 1.00 64.19 85 CYS A CA 1
ATOM 734 C C . CYS A 1 85 ? -1.365 -0.119 18.834 1.00 64.19 85 CYS A C 1
ATOM 736 O O . CYS A 1 85 ? -2.099 -0.827 18.149 1.00 64.19 85 CYS A O 1
ATOM 738 N N . LYS A 1 86 ? -1.853 0.752 19.727 1.00 71.38 86 LYS A N 1
ATOM 739 C CA . LYS A 1 86 ? -3.288 1.006 19.951 1.00 71.38 86 LYS A CA 1
ATOM 740 C C . LYS A 1 86 ? -3.817 2.202 19.149 1.00 71.38 86 LYS A C 1
ATOM 742 O O . LYS A 1 86 ? -4.955 2.633 19.349 1.00 71.38 86 LYS A O 1
ATOM 747 N N . ASN A 1 87 ? -3.005 2.784 18.264 1.00 80.38 87 ASN A N 1
ATOM 748 C CA . ASN A 1 87 ? -3.389 3.981 17.533 1.00 80.38 87 ASN A CA 1
ATOM 749 C C . ASN A 1 87 ? -4.346 3.637 16.382 1.00 80.38 87 ASN A C 1
ATOM 751 O O . ASN A 1 87 ? -3.935 3.246 15.292 1.00 80.38 87 ASN A O 1
ATOM 755 N N . LYS A 1 88 ? -5.641 3.853 16.612 1.00 82.88 88 LYS A N 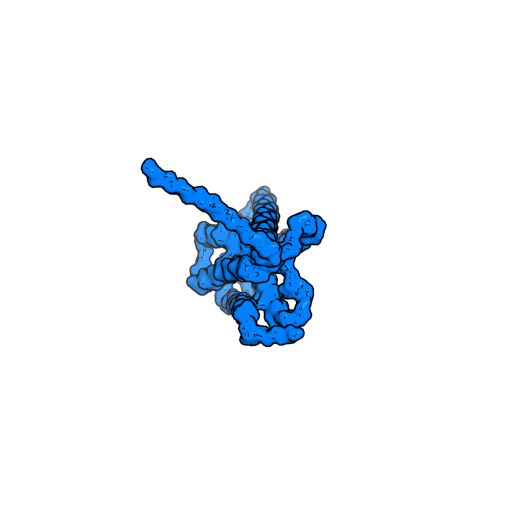1
ATOM 756 C CA . LYS A 1 88 ? -6.697 3.693 15.599 1.00 82.88 88 LYS A CA 1
ATOM 757 C C . LYS A 1 88 ? -6.472 4.512 14.325 1.00 82.88 88 LYS A C 1
ATOM 759 O O . LYS A 1 88 ? -6.879 4.083 13.253 1.00 82.88 88 LYS A O 1
ATOM 764 N N . THR A 1 89 ? -5.827 5.674 14.433 1.00 87.19 89 THR A N 1
ATOM 765 C CA . THR A 1 89 ? -5.509 6.514 13.273 1.00 87.19 89 THR A CA 1
ATOM 766 C C . THR A 1 89 ? -4.490 5.815 12.381 1.00 87.19 89 THR A C 1
ATOM 768 O O . THR A 1 89 ? -4.650 5.800 11.167 1.00 87.19 89 THR A O 1
ATOM 771 N N . LEU A 1 90 ? -3.484 5.174 12.981 1.00 88.19 90 LEU A N 1
ATOM 772 C CA . LEU A 1 90 ? -2.478 4.423 12.240 1.00 88.19 90 LEU A CA 1
ATOM 773 C C . LEU A 1 90 ? -3.086 3.199 11.548 1.00 88.19 90 LEU A C 1
ATOM 775 O O . LEU A 1 90 ? -2.824 2.985 10.370 1.00 88.19 90 LEU A O 1
ATOM 779 N N . LEU A 1 91 ? -3.932 2.435 12.248 1.00 91.44 91 LEU A N 1
ATOM 780 C CA . LEU A 1 91 ? -4.634 1.296 11.646 1.00 91.44 91 LEU A CA 1
ATOM 781 C C . LEU A 1 91 ? -5.506 1.741 10.461 1.00 91.44 91 LEU A C 1
ATOM 783 O O . LEU A 1 91 ? -5.500 1.100 9.412 1.00 91.44 91 LEU A O 1
ATOM 787 N N . LEU A 1 92 ? -6.205 2.872 10.595 1.00 92.38 92 LEU A N 1
ATOM 788 C CA . LEU A 1 92 ? -6.962 3.472 9.497 1.00 92.38 92 LEU A CA 1
ATOM 789 C C . LEU A 1 92 ? -6.051 3.850 8.316 1.00 92.38 92 LEU A C 1
ATOM 791 O O . LEU A 1 92 ? -6.412 3.555 7.181 1.00 92.38 92 LEU A O 1
ATOM 795 N N . TYR A 1 93 ? -4.871 4.434 8.552 1.00 92.50 93 TYR A N 1
ATOM 796 C CA . TYR A 1 93 ? -3.931 4.765 7.469 1.00 92.50 93 TYR A CA 1
ATOM 797 C C . TYR A 1 93 ? -3.433 3.522 6.747 1.00 92.50 93 TYR A C 1
ATOM 799 O O . TYR A 1 93 ? -3.527 3.464 5.527 1.00 92.50 93 TYR A O 1
ATOM 807 N N . VAL A 1 94 ? -2.982 2.516 7.500 1.00 92.81 94 VAL A N 1
ATOM 808 C CA . VAL A 1 94 ? -2.539 1.220 6.963 1.00 92.81 94 VAL A CA 1
ATOM 809 C C . VAL A 1 94 ? -3.641 0.588 6.113 1.00 92.81 94 VAL A C 1
ATOM 811 O O . VAL A 1 94 ? -3.384 0.147 4.997 1.00 92.81 94 VAL A O 1
ATOM 814 N N . THR A 1 95 ? -4.886 0.625 6.595 1.00 95.12 95 THR A N 1
ATOM 815 C CA . THR A 1 95 ? -6.050 0.095 5.866 1.00 95.12 95 THR A CA 1
ATOM 816 C C . THR A 1 95 ? -6.321 0.869 4.582 1.00 95.12 95 THR A C 1
ATOM 818 O O . THR A 1 95 ? -6.568 0.275 3.536 1.00 95.12 95 THR A O 1
ATOM 821 N N . CYS A 1 96 ? -6.266 2.198 4.634 1.00 94.81 96 CYS A N 1
ATOM 822 C CA . CYS A 1 96 ? -6.473 3.020 3.450 1.00 94.81 96 CYS A CA 1
ATOM 823 C C . CYS A 1 96 ? -5.366 2.781 2.414 1.00 94.81 96 CYS A C 1
ATOM 825 O O . CYS A 1 96 ? -5.674 2.568 1.247 1.00 94.81 96 CYS A O 1
ATOM 827 N N . TYR A 1 97 ? -4.099 2.730 2.839 1.00 92.62 97 TYR A N 1
ATOM 828 C CA . TYR A 1 97 ? -2.961 2.455 1.959 1.00 92.62 97 TYR A CA 1
ATOM 829 C C . TYR A 1 97 ? -3.092 1.103 1.270 1.00 92.62 97 TYR A C 1
ATOM 831 O O . TYR A 1 97 ? -3.017 1.044 0.047 1.00 92.62 97 TYR A O 1
ATOM 839 N N . ILE A 1 98 ? -3.367 0.035 2.023 1.00 94.75 98 ILE A N 1
ATOM 840 C CA . ILE A 1 98 ? -3.487 -1.300 1.432 1.00 94.75 98 ILE A CA 1
ATOM 841 C C . ILE A 1 98 ? -4.731 -1.436 0.538 1.00 94.75 98 ILE A C 1
ATOM 843 O O . ILE A 1 98 ? -4.718 -2.193 -0.428 1.00 94.75 98 ILE A O 1
ATOM 847 N N . THR A 1 99 ? -5.785 -0.656 0.800 1.00 96.69 99 THR A N 1
ATOM 848 C CA . THR A 1 99 ? -6.964 -0.579 -0.079 1.00 96.69 99 THR A CA 1
ATOM 849 C C . THR A 1 99 ? -6.638 0.128 -1.390 1.00 96.69 99 THR A C 1
ATOM 851 O O . THR A 1 99 ? -7.026 -0.350 -2.453 1.00 96.69 99 THR A O 1
ATOM 854 N N . VAL A 1 100 ? -5.893 1.237 -1.338 1.00 93.94 100 VAL A N 1
ATOM 855 C CA . VAL A 1 100 ? -5.393 1.906 -2.547 1.00 93.94 100 VAL A CA 1
ATOM 856 C C . VAL A 1 100 ? -4.495 0.954 -3.337 1.00 93.94 100 VAL A C 1
ATOM 858 O O . VAL A 1 100 ? -4.662 0.840 -4.545 1.00 93.94 100 VAL A O 1
ATOM 861 N N . THR A 1 101 ? -3.615 0.199 -2.673 1.00 91.69 101 THR A N 1
ATOM 862 C CA . THR A 1 101 ? -2.796 -0.850 -3.306 1.00 91.69 101 THR A CA 1
ATOM 863 C C . THR A 1 101 ? -3.645 -1.898 -4.020 1.00 91.69 101 THR A C 1
ATOM 865 O O . THR A 1 101 ? -3.379 -2.202 -5.182 1.00 91.69 101 THR A O 1
ATOM 868 N N . PHE A 1 102 ? -4.685 -2.411 -3.355 1.00 95.19 102 PHE A N 1
ATOM 869 C CA . PHE A 1 102 ? -5.627 -3.373 -3.930 1.00 95.19 102 PHE A CA 1
ATOM 870 C C . PHE A 1 102 ? -6.326 -2.823 -5.179 1.00 95.19 102 PHE A C 1
ATOM 872 O O . PHE A 1 102 ? -6.348 -3.496 -6.210 1.00 95.19 102 PHE A O 1
ATOM 879 N N . ILE A 1 103 ? -6.856 -1.597 -5.112 1.00 94.56 103 ILE A N 1
ATOM 880 C CA . ILE A 1 103 ? -7.566 -0.970 -6.237 1.00 94.56 103 ILE A CA 1
ATOM 881 C C . ILE A 1 103 ? -6.600 -0.682 -7.389 1.00 94.56 103 ILE A C 1
ATOM 883 O O . ILE A 1 103 ? -6.892 -1.035 -8.528 1.00 94.56 103 ILE A O 1
ATOM 887 N N . THR A 1 104 ? -5.438 -0.086 -7.113 1.00 89.44 104 THR A N 1
ATOM 888 C CA . THR A 1 104 ? -4.435 0.228 -8.141 1.00 89.44 104 THR A CA 1
ATOM 889 C C . THR A 1 104 ? -3.958 -1.035 -8.848 1.00 89.44 104 THR A C 1
ATOM 891 O O . THR A 1 104 ? -3.877 -1.060 -10.074 1.00 89.44 104 THR A O 1
ATOM 894 N N . TYR A 1 105 ? -3.690 -2.113 -8.110 1.00 89.06 105 TYR A N 1
ATOM 895 C CA . TYR A 1 105 ? -3.3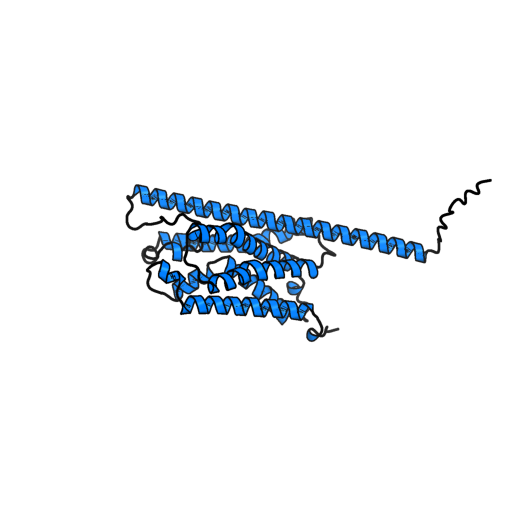24 -3.374 -8.740 1.00 89.06 105 TYR A CA 1
ATOM 896 C C . TYR A 1 105 ? -4.482 -3.939 -9.570 1.00 89.06 105 TYR A C 1
ATOM 898 O O . TYR A 1 105 ? -4.330 -4.119 -10.773 1.00 89.06 105 TYR A O 1
ATOM 906 N N . THR A 1 106 ? -5.647 -4.157 -8.956 1.00 91.25 106 THR A N 1
ATOM 907 C CA . THR A 1 106 ? -6.763 -4.897 -9.571 1.00 91.25 106 THR A CA 1
ATOM 908 C C . THR A 1 106 ? -7.402 -4.149 -10.740 1.00 91.25 106 THR A C 1
ATOM 910 O O . THR A 1 106 ? -7.795 -4.771 -11.722 1.00 91.25 106 THR A O 1
ATOM 913 N N . CYS A 1 107 ? -7.503 -2.821 -10.653 1.00 89.94 107 CYS A N 1
ATOM 914 C CA . CYS A 1 107 ? -8.211 -2.007 -11.642 1.00 89.94 107 CYS A CA 1
ATOM 915 C C .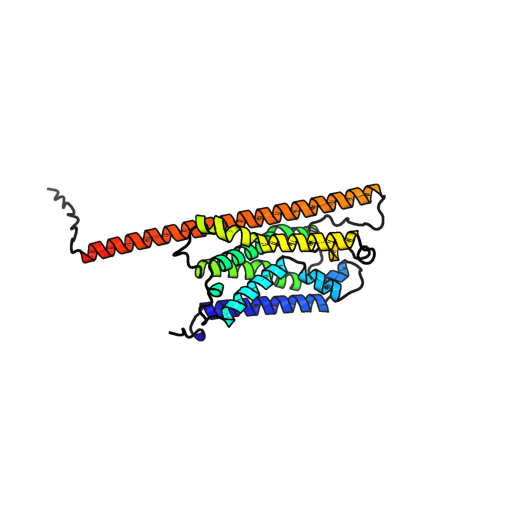 CYS A 1 107 ? -7.286 -1.347 -12.672 1.00 89.94 107 CYS A C 1
ATOM 917 O O . CYS A 1 107 ? -7.773 -0.955 -13.728 1.00 89.94 107 CYS A O 1
ATOM 919 N N . VAL A 1 108 ? -5.986 -1.195 -12.383 1.00 85.88 108 VAL A N 1
ATOM 920 C CA . VAL A 1 108 ? -5.051 -0.478 -13.272 1.00 85.88 108 VAL A CA 1
ATOM 921 C C . VAL A 1 108 ? -3.933 -1.393 -13.752 1.00 85.88 108 VAL A C 1
ATOM 923 O O . VAL A 1 108 ? -3.874 -1.708 -14.939 1.00 85.88 108 VAL A O 1
ATOM 926 N N . LEU A 1 109 ? -3.058 -1.849 -12.851 1.00 83.31 109 LEU A N 1
ATOM 927 C CA . LEU A 1 109 ? -1.841 -2.572 -13.246 1.00 83.31 109 LEU A CA 1
ATOM 928 C C . LEU A 1 109 ? -2.153 -3.933 -13.858 1.00 83.31 109 LEU A C 1
ATOM 930 O O . LEU A 1 109 ? -1.551 -4.326 -14.855 1.00 83.31 109 LEU A O 1
ATOM 934 N N . PHE A 1 110 ? -3.105 -4.642 -13.267 1.00 85.81 110 PHE A N 1
ATOM 935 C CA . PHE A 1 110 ? -3.467 -5.978 -13.684 1.00 85.81 110 PHE A CA 1
ATOM 936 C C . PHE A 1 110 ? -4.102 -5.998 -15.092 1.00 85.81 110 PHE A C 1
ATOM 938 O O . PHE A 1 110 ? -3.554 -6.668 -15.972 1.00 85.81 110 PHE A O 1
ATOM 945 N N . PRO A 1 111 ? -5.145 -5.192 -15.388 1.00 87.00 111 PRO A N 1
ATOM 946 C CA . PRO A 1 111 ? -5.662 -5.053 -16.749 1.00 87.00 111 PRO A CA 1
ATOM 947 C C . PRO A 1 111 ? -4.624 -4.533 -17.749 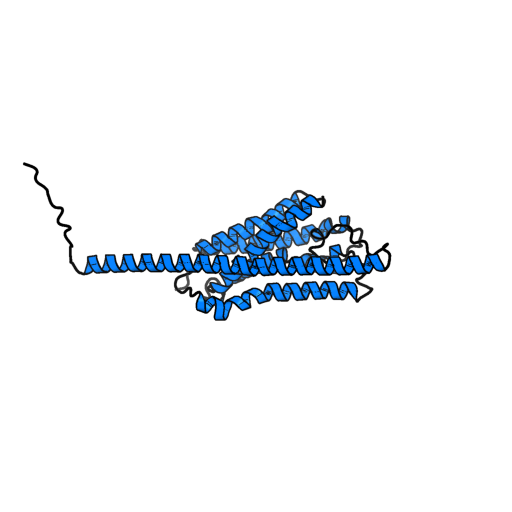1.00 87.00 111 PRO A C 1
ATOM 949 O O . PRO A 1 111 ? -4.589 -5.005 -18.883 1.00 87.00 111 PRO A O 1
ATOM 952 N N . ALA A 1 112 ? -3.762 -3.591 -17.345 1.00 81.94 112 ALA A N 1
ATOM 953 C CA . ALA A 1 112 ? -2.713 -3.064 -18.218 1.00 81.94 112 ALA A CA 1
ATOM 954 C C . ALA A 1 112 ? -1.693 -4.146 -18.604 1.00 81.94 112 ALA A C 1
ATOM 956 O O . ALA A 1 112 ? -1.313 -4.245 -19.769 1.00 81.94 112 ALA A O 1
ATOM 957 N N . THR A 1 113 ? -1.313 -5.007 -17.654 1.00 79.75 113 THR A N 1
ATOM 958 C CA . THR A 1 113 ? -0.400 -6.136 -17.895 1.00 79.75 113 THR A CA 1
ATOM 959 C C . THR A 1 113 ? -0.989 -7.115 -18.912 1.00 79.75 113 THR A C 1
ATOM 961 O O . THR A 1 113 ? -0.294 -7.519 -19.845 1.00 79.75 113 THR A O 1
ATOM 964 N N . LEU A 1 114 ? -2.284 -7.435 -18.779 1.00 83.31 114 LEU A N 1
ATOM 965 C CA . LEU A 1 114 ? -3.011 -8.297 -19.717 1.00 83.31 114 LEU A CA 1
ATOM 966 C C . LEU A 1 114 ? -3.133 -7.671 -21.108 1.00 83.31 114 LEU A C 1
ATOM 968 O O . LEU A 1 114 ? -2.811 -8.316 -22.103 1.00 83.31 114 LEU A O 1
ATOM 972 N N . LYS A 1 115 ? -3.550 -6.401 -21.182 1.00 82.56 115 LYS A N 1
ATOM 973 C CA . LYS A 1 115 ? -3.685 -5.662 -22.448 1.00 82.56 115 LYS A CA 1
ATOM 974 C C . LYS A 1 115 ? -2.362 -5.623 -23.212 1.00 82.56 115 LYS A C 1
ATOM 976 O O . LYS A 1 115 ? -2.340 -5.788 -24.427 1.00 82.56 115 LYS A O 1
ATOM 981 N N . ASN A 1 116 ? -1.262 -5.422 -22.494 1.00 75.44 116 ASN A N 1
ATOM 982 C CA . ASN A 1 116 ? 0.070 -5.328 -23.071 1.00 75.44 116 ASN A CA 1
ATOM 983 C C . ASN A 1 116 ? 0.724 -6.691 -23.332 1.00 75.44 116 ASN A C 1
ATOM 985 O O . ASN A 1 116 ? 1.861 -6.714 -23.790 1.00 75.44 116 ASN A O 1
ATOM 989 N N . SER A 1 117 ? 0.042 -7.820 -23.107 1.00 76.69 117 SER A N 1
ATOM 990 C CA . SER A 1 117 ? 0.574 -9.162 -23.402 1.00 76.69 117 SER A CA 1
ATOM 991 C C . SER A 1 117 ? 1.968 -9.406 -22.804 1.00 76.69 117 SER A C 1
ATOM 993 O O . SER A 1 117 ? 2.827 -10.005 -23.447 1.00 76.69 117 SER A O 1
ATOM 995 N N . TYR A 1 118 ? 2.233 -8.886 -21.600 1.00 72.75 118 TYR A N 1
ATOM 996 C CA . TYR A 1 118 ? 3.475 -9.217 -20.904 1.00 72.75 118 TYR A CA 1
ATOM 997 C C . TYR A 1 118 ? 3.451 -10.701 -20.531 1.00 72.75 118 TYR A C 1
ATOM 999 O O . TYR A 1 118 ? 2.477 -11.182 -19.944 1.00 72.75 118 TYR A O 1
ATOM 1007 N N . GLU A 1 119 ? 4.524 -11.423 -20.854 1.00 70.38 119 GLU A N 1
ATOM 1008 C CA . GLU A 1 119 ? 4.672 -12.814 -20.441 1.00 70.38 119 GLU A CA 1
ATOM 1009 C C . GLU A 1 119 ? 4.680 -12.893 -18.912 1.00 70.38 119 GLU A C 1
ATOM 1011 O O . GLU A 1 119 ? 5.513 -12.281 -18.238 1.00 70.38 119 GLU A O 1
ATOM 1016 N N . THR A 1 120 ? 3.718 -13.628 -18.358 1.00 75.44 120 THR A N 1
ATOM 1017 C CA . THR A 1 120 ? 3.559 -13.815 -16.914 1.00 75.44 120 THR A CA 1
ATOM 1018 C C . THR A 1 120 ? 3.510 -15.303 -16.618 1.00 75.44 120 THR A C 1
ATOM 1020 O O . THR A 1 120 ? 2.660 -16.031 -17.134 1.00 75.44 120 THR A O 1
ATOM 1023 N N . ARG A 1 121 ? 4.431 -15.785 -15.781 1.00 85.38 121 ARG A N 1
ATOM 1024 C CA . ARG A 1 121 ? 4.444 -17.191 -15.365 1.00 85.38 121 ARG A CA 1
ATOM 1025 C C . ARG A 1 121 ? 3.411 -17.399 -14.273 1.00 85.38 121 ARG A C 1
ATOM 1027 O O . ARG A 1 121 ? 3.131 -16.496 -13.490 1.00 85.38 121 ARG A O 1
ATOM 1034 N N . THR A 1 122 ? 2.906 -18.621 -14.129 1.00 87.69 122 THR A N 1
ATOM 1035 C CA . THR A 1 122 ? 1.944 -18.976 -13.070 1.00 87.69 122 THR A CA 1
ATOM 1036 C C . THR A 1 122 ? 2.425 -18.585 -11.669 1.00 87.69 122 THR A C 1
ATOM 1038 O O . THR A 1 122 ? 1.624 -18.164 -10.840 1.00 87.69 122 THR A O 1
ATOM 1041 N N . ILE A 1 123 ? 3.731 -18.664 -11.396 1.00 88.06 123 ILE A N 1
ATOM 1042 C CA . ILE A 1 123 ? 4.278 -18.229 -10.106 1.00 88.06 123 ILE A CA 1
ATOM 1043 C C . ILE A 1 123 ? 4.098 -16.720 -9.873 1.00 88.06 123 ILE A C 1
ATOM 1045 O O . ILE A 1 123 ? 3.780 -16.313 -8.755 1.00 88.06 123 ILE A O 1
ATOM 1049 N N . ASP A 1 124 ? 4.194 -15.918 -10.938 1.00 85.06 124 ASP A N 1
ATOM 1050 C CA . ASP A 1 124 ? 4.014 -14.466 -10.904 1.00 85.06 124 ASP A CA 1
ATOM 1051 C C . ASP A 1 124 ? 2.584 -14.087 -10.523 1.00 85.06 124 ASP A C 1
ATOM 1053 O O . ASP A 1 124 ? 2.343 -13.170 -9.731 1.00 85.06 124 ASP A O 1
ATOM 1057 N N . TRP A 1 125 ? 1.631 -14.871 -11.016 1.00 87.19 125 TRP A N 1
ATOM 1058 C CA . TRP A 1 125 ? 0.222 -14.778 -10.657 1.00 87.19 125 TRP A CA 1
ATOM 1059 C C . TRP A 1 125 ? -0.044 -15.115 -9.198 1.00 87.19 125 TRP A C 1
ATOM 1061 O O . TRP A 1 125 ? -0.742 -14.362 -8.516 1.00 87.19 125 TRP A O 1
ATOM 1071 N N . ILE A 1 126 ? 0.525 -16.222 -8.712 1.00 90.69 126 ILE A N 1
ATOM 1072 C CA . ILE A 1 126 ? 0.324 -16.677 -7.332 1.00 90.69 126 ILE A CA 1
ATOM 1073 C C . ILE A 1 126 ? 0.788 -15.597 -6.363 1.00 90.69 126 ILE A C 1
ATOM 1075 O O . ILE A 1 126 ? 0.020 -15.194 -5.482 1.00 90.69 126 ILE A O 1
ATOM 1079 N N . TYR A 1 127 ? 2.015 -15.088 -6.533 1.00 90.00 127 TYR A N 1
ATOM 1080 C CA . TYR A 1 127 ? 2.500 -14.089 -5.591 1.00 90.00 127 TYR A CA 1
ATOM 1081 C C . TYR A 1 127 ? 1.804 -12.741 -5.735 1.00 90.00 127 TYR A C 1
ATOM 1083 O O . TYR A 1 127 ? 1.600 -12.046 -4.734 1.00 90.00 127 TYR A O 1
ATOM 1091 N N . SER A 1 128 ? 1.388 -12.378 -6.951 1.00 89.88 128 SER A N 1
ATOM 1092 C CA . SER A 1 128 ? 0.691 -11.115 -7.165 1.00 89.88 128 SER A CA 1
ATOM 1093 C C . SER A 1 128 ? -0.703 -11.142 -6.548 1.00 89.88 128 SER A C 1
ATOM 1095 O O . SER A 1 128 ? -1.054 -10.206 -5.832 1.00 89.88 128 SER A O 1
ATOM 1097 N N . LEU A 1 129 ? -1.461 -12.228 -6.722 1.00 92.25 129 LEU A N 1
ATOM 1098 C CA . LEU A 1 129 ? -2.760 -12.413 -6.072 1.00 92.25 129 LEU A CA 1
ATOM 1099 C C . LEU A 1 129 ? -2.622 -12.412 -4.546 1.00 92.25 129 LEU A C 1
ATOM 1101 O O . LEU A 1 129 ? -3.422 -11.795 -3.840 1.00 92.25 129 LEU A O 1
ATOM 1105 N N . PHE A 1 130 ? -1.574 -13.046 -4.021 1.00 94.56 130 PHE A N 1
ATOM 1106 C CA . PHE A 1 130 ? -1.326 -13.051 -2.586 1.00 94.56 130 PHE A CA 1
ATOM 1107 C C . PHE A 1 130 ? -1.076 -11.637 -2.031 1.00 94.56 130 PHE A C 1
ATOM 1109 O O . PHE A 1 130 ? -1.799 -11.180 -1.142 1.00 94.56 130 PHE A O 1
ATOM 1116 N N . LEU A 1 131 ? -0.090 -10.917 -2.580 1.00 93.00 131 LEU A N 1
ATOM 1117 C CA . LEU A 1 131 ? 0.321 -9.594 -2.086 1.00 93.00 131 LEU A CA 1
ATOM 1118 C C . LEU A 1 131 ? -0.691 -8.482 -2.388 1.00 93.00 131 LEU A C 1
ATOM 1120 O O . LEU A 1 131 ? -0.744 -7.491 -1.661 1.00 93.00 131 LEU A O 1
ATOM 1124 N N . HIS A 1 132 ? -1.488 -8.616 -3.446 1.00 94.12 132 HIS A N 1
ATOM 1125 C CA . HIS A 1 132 ? -2.363 -7.537 -3.906 1.00 94.12 132 HIS A CA 1
ATOM 1126 C C . HIS A 1 132 ? -3.849 -7.821 -3.739 1.00 94.12 132 HIS A C 1
ATOM 1128 O O . HIS A 1 132 ? -4.633 -6.908 -3.967 1.00 94.12 132 HIS A O 1
ATOM 1134 N N . VAL A 1 133 ? -4.250 -9.024 -3.314 1.00 94.69 133 VAL A N 1
ATOM 1135 C CA . VAL A 1 133 ? -5.654 -9.356 -3.014 1.00 94.69 133 VAL A CA 1
ATOM 1136 C C . VAL A 1 133 ? -5.785 -9.967 -1.623 1.00 94.69 133 VAL A C 1
ATOM 1138 O O . VAL A 1 133 ? -6.464 -9.394 -0.771 1.00 94.69 133 VAL A O 1
ATOM 1141 N N . VAL A 1 134 ? -5.099 -11.083 -1.353 1.00 95.69 134 VAL A N 1
ATOM 1142 C CA . VAL A 1 134 ? -5.253 -11.824 -0.085 1.00 95.69 134 VAL A CA 1
ATOM 1143 C C . VAL A 1 134 ? -4.832 -10.979 1.117 1.00 95.69 134 VAL A C 1
ATOM 1145 O O . VAL A 1 134 ? -5.600 -10.853 2.076 1.00 95.69 134 VAL A O 1
ATOM 1148 N N . ILE A 1 135 ? -3.645 -10.365 1.069 1.00 94.56 135 ILE A N 1
ATOM 1149 C CA . ILE A 1 135 ? -3.141 -9.513 2.155 1.00 94.56 135 ILE A CA 1
ATOM 1150 C C . ILE A 1 135 ? -4.013 -8.261 2.366 1.00 94.56 135 ILE A C 1
ATOM 1152 O O . ILE A 1 135 ? -4.394 -8.008 3.517 1.00 94.56 135 ILE A O 1
ATOM 1156 N N . PRO A 1 136 ? -4.390 -7.496 1.320 1.00 96.12 136 PRO A N 1
ATOM 1157 C CA . PRO A 1 136 ? -5.324 -6.385 1.473 1.00 96.12 136 PRO A CA 1
ATOM 1158 C C . PRO A 1 136 ? -6.666 -6.770 2.083 1.00 96.12 136 PRO A C 1
ATOM 1160 O O . PRO A 1 136 ? -7.064 -6.160 3.075 1.00 96.12 136 PRO A O 1
ATOM 1163 N N . VAL A 1 137 ? -7.334 -7.800 1.555 1.00 96.81 137 VAL A N 1
ATOM 1164 C CA . VAL A 1 137 ? -8.630 -8.258 2.081 1.00 96.81 137 VAL A CA 1
ATOM 1165 C C . VAL A 1 137 ? -8.493 -8.666 3.545 1.00 96.81 137 VAL A C 1
ATOM 1167 O O . VAL A 1 137 ? -9.256 -8.192 4.385 1.00 96.81 137 VAL A O 1
ATOM 1170 N N . SER A 1 138 ? -7.466 -9.452 3.877 1.00 96.44 138 SER A N 1
ATOM 1171 C CA . SER A 1 138 ? -7.196 -9.881 5.254 1.00 96.44 138 SER A CA 1
ATOM 1172 C C . SER A 1 138 ? -6.972 -8.688 6.189 1.00 96.44 138 SER A C 1
ATOM 1174 O O . SER A 1 138 ? -7.547 -8.630 7.277 1.00 96.44 138 SER A O 1
ATOM 1176 N N . THR A 1 139 ? -6.196 -7.692 5.753 1.00 95.94 139 THR A N 1
ATOM 1177 C CA . THR A 1 139 ? -5.922 -6.474 6.532 1.00 95.94 139 THR A CA 1
ATOM 1178 C C . THR A 1 139 ? -7.184 -5.637 6.743 1.00 95.94 139 THR A C 1
ATOM 1180 O O . THR A 1 139 ? -7.441 -5.189 7.861 1.00 95.94 139 THR A O 1
ATOM 1183 N N . ILE A 1 140 ? -8.009 -5.468 5.706 1.00 96.75 140 ILE A N 1
ATOM 1184 C CA . ILE A 1 140 ? -9.295 -4.763 5.800 1.00 96.75 140 ILE A CA 1
ATOM 1185 C C . ILE A 1 140 ? -10.221 -5.480 6.791 1.00 96.75 140 ILE A C 1
ATOM 1187 O O . ILE A 1 140 ? -10.763 -4.838 7.696 1.00 96.75 140 ILE A O 1
ATOM 1191 N N . THR A 1 141 ? -10.367 -6.803 6.669 1.00 96.25 141 THR A N 1
ATOM 1192 C CA . THR A 1 141 ? -11.169 -7.619 7.593 1.00 96.25 141 THR A CA 1
ATOM 1193 C C . THR A 1 141 ? -10.691 -7.448 9.029 1.00 96.25 141 THR A C 1
ATOM 1195 O O . THR A 1 141 ? -11.494 -7.182 9.925 1.00 96.25 141 THR A O 1
ATOM 1198 N N . TYR A 1 142 ? -9.384 -7.524 9.259 1.00 94.12 142 TYR A N 1
ATOM 1199 C CA . TYR A 1 142 ? -8.815 -7.319 10.584 1.00 94.12 142 TYR A CA 1
ATOM 1200 C C . TYR A 1 142 ? -9.111 -5.946 11.165 1.00 94.12 142 TYR A C 1
ATOM 1202 O O . TYR A 1 142 ? -9.446 -5.854 12.349 1.00 94.12 142 TYR A O 1
ATOM 1210 N N . THR A 1 143 ? -9.039 -4.896 10.349 1.00 94.44 143 THR A N 1
ATOM 1211 C CA . THR A 1 143 ? -9.398 -3.551 10.787 1.00 94.44 143 THR A CA 1
ATOM 1212 C C . THR A 1 143 ? -10.835 -3.502 11.271 1.00 94.44 143 THR A C 1
ATOM 1214 O O . THR A 1 143 ? -11.076 -3.020 12.374 1.00 94.44 143 THR A O 1
ATOM 1217 N N . PHE A 1 144 ? -11.787 -4.044 10.511 1.00 94.06 144 PHE A N 1
ATOM 1218 C CA . PHE A 1 144 ? -13.190 -4.062 10.935 1.00 94.06 144 PHE A CA 1
ATOM 1219 C C . PHE A 1 144 ? -13.430 -4.884 12.207 1.00 94.06 144 PHE A C 1
ATOM 1221 O O . PHE A 1 144 ? -14.295 -4.516 13.000 1.00 94.06 144 PHE A O 1
ATOM 1228 N N . LEU A 1 145 ? -12.659 -5.951 12.428 1.00 91.25 145 LEU A N 1
ATOM 1229 C CA . LEU A 1 145 ? -12.779 -6.791 13.622 1.00 91.25 145 LEU A CA 1
ATOM 1230 C C . LEU A 1 145 ? -12.133 -6.179 14.875 1.00 91.25 145 LEU A C 1
ATOM 1232 O O . LEU A 1 145 ? -12.583 -6.463 15.982 1.00 91.25 145 LEU A O 1
ATOM 1236 N N . ASN A 1 146 ? -11.083 -5.365 14.726 1.00 89.19 146 ASN A N 1
ATOM 1237 C CA . ASN A 1 146 ? -10.237 -4.942 15.852 1.00 89.19 146 ASN A CA 1
ATOM 1238 C C . ASN A 1 146 ? -10.207 -3.427 16.098 1.00 89.19 146 ASN A C 1
ATOM 1240 O O . ASN A 1 146 ? -9.563 -2.976 17.049 1.00 89.19 146 ASN A O 1
ATOM 1244 N N . ILE A 1 147 ? -10.860 -2.616 15.263 1.00 89.12 147 ILE A N 1
ATOM 1245 C CA . ILE A 1 147 ? -10.848 -1.164 15.441 1.00 89.12 147 ILE A CA 1
ATOM 1246 C C . ILE A 1 147 ? -11.711 -0.722 16.633 1.00 89.12 147 ILE A C 1
ATOM 1248 O O . ILE A 1 147 ? -12.914 -0.963 16.690 1.00 89.12 147 ILE A O 1
ATOM 1252 N N . ASP A 1 148 ? -11.105 0.008 17.574 1.00 85.50 148 ASP A N 1
ATOM 1253 C CA . ASP A 1 148 ? -11.830 0.658 18.670 1.00 85.50 148 ASP A CA 1
ATOM 1254 C C . ASP A 1 148 ? -12.377 2.034 18.241 1.00 85.50 148 ASP A C 1
ATOM 1256 O O . ASP A 1 148 ? -11.645 3.017 18.046 1.00 85.50 148 ASP A O 1
ATOM 1260 N N . LEU A 1 149 ? -13.706 2.109 18.131 1.00 86.94 149 LEU A N 1
ATOM 1261 C CA . LEU A 1 149 ? -14.450 3.291 17.690 1.00 86.94 149 LEU A CA 1
ATOM 1262 C C . LEU A 1 149 ? -15.061 4.119 18.831 1.00 86.94 149 LEU A C 1
ATOM 1264 O O . LEU A 1 149 ? -15.717 5.133 18.554 1.00 86.94 149 LEU A O 1
ATOM 1268 N N . THR A 1 150 ? -14.831 3.751 20.096 1.00 83.44 150 THR A N 1
ATOM 1269 C CA . THR A 1 150 ? -15.504 4.349 21.270 1.00 83.44 150 THR A CA 1
ATOM 1270 C C . THR A 1 150 ? -15.341 5.875 21.316 1.00 83.44 150 THR A C 1
ATOM 1272 O O . THR A 1 150 ? -16.299 6.628 21.513 1.00 83.44 150 THR A O 1
ATOM 1275 N N . ASN A 1 151 ? -14.131 6.350 21.005 1.00 82.50 151 ASN A N 1
ATOM 1276 C CA . ASN A 1 151 ? -13.751 7.767 21.037 1.00 82.50 151 ASN A CA 1
ATOM 1277 C C . ASN A 1 151 ? -13.463 8.351 19.644 1.00 82.50 151 ASN A C 1
ATOM 1279 O O . ASN A 1 151 ? -12.571 9.193 19.490 1.00 82.50 151 ASN A O 1
ATOM 1283 N N . PHE A 1 152 ? -14.103 7.841 18.589 1.00 88.62 152 PHE A N 1
ATOM 1284 C CA . PHE A 1 152 ? -13.912 8.384 17.242 1.00 88.62 152 PHE A CA 1
ATOM 1285 C C . PHE A 1 152 ? -14.581 9.764 17.105 1.00 88.62 152 PHE A C 1
ATOM 1287 O O . PHE A 1 152 ? -15.754 9.936 17.437 1.00 88.62 152 PHE A O 1
ATOM 1294 N N . ASN A 1 153 ? -13.828 10.760 16.630 1.00 90.56 153 ASN A N 1
ATOM 1295 C CA . ASN A 1 153 ? -14.318 12.116 16.380 1.00 90.56 153 ASN A CA 1
ATOM 1296 C C . ASN A 1 153 ? -13.842 12.574 14.997 1.00 90.56 153 ASN A C 1
ATOM 1298 O O . ASN A 1 153 ? -12.650 12.795 14.787 1.00 90.56 153 ASN A O 1
ATOM 1302 N N . ILE A 1 154 ? -14.798 12.742 14.084 1.00 93.31 154 ILE A N 1
ATOM 1303 C CA . ILE A 1 154 ? -14.553 13.118 12.689 1.00 93.31 154 ILE A CA 1
ATOM 1304 C C . ILE A 1 154 ? -13.891 14.497 12.556 1.00 93.31 154 ILE A C 1
ATOM 1306 O O . ILE A 1 154 ? -12.939 14.651 11.799 1.00 93.31 154 ILE A O 1
ATOM 1310 N N . ARG A 1 155 ? -14.312 15.486 13.357 1.00 93.88 155 ARG A N 1
ATOM 1311 C CA . ARG A 1 155 ? -13.731 16.840 13.354 1.00 93.88 155 ARG A CA 1
ATOM 1312 C C . ARG A 1 155 ? -12.269 16.815 13.788 1.00 93.88 155 ARG A C 1
ATOM 1314 O O . ARG A 1 155 ? -11.426 17.427 13.141 1.00 93.88 155 ARG A O 1
ATOM 1321 N N . LYS A 1 156 ? -11.964 16.081 14.866 1.00 91.94 156 LYS A N 1
ATOM 1322 C CA . LYS A 1 156 ? -10.579 15.901 15.332 1.00 91.94 156 LYS A CA 1
ATOM 1323 C C . LYS A 1 156 ? -9.735 15.192 14.272 1.00 91.94 156 LYS A C 1
ATOM 1325 O O . LYS A 1 156 ? -8.584 15.562 14.071 1.00 91.94 156 LYS A O 1
ATOM 1330 N N . TYR A 1 157 ? -10.312 14.206 13.586 1.00 93.19 157 TYR A N 1
ATOM 1331 C CA . TYR A 1 157 ? -9.632 13.498 12.510 1.00 93.19 157 TYR A CA 1
ATOM 1332 C C . TYR A 1 157 ? -9.214 14.423 11.365 1.00 93.19 157 TYR A C 1
ATOM 1334 O O . TYR A 1 157 ? -8.022 14.510 11.075 1.00 93.19 157 TYR A O 1
ATOM 1342 N N . PHE A 1 158 ? -10.149 15.176 10.783 1.00 94.31 158 PHE A N 1
ATOM 1343 C CA . PHE A 1 158 ? -9.826 16.083 9.677 1.00 94.31 158 PHE A CA 1
ATOM 1344 C C . PHE A 1 158 ? -8.900 17.236 10.081 1.00 94.31 158 PHE A C 1
ATOM 1346 O O . PHE A 1 158 ? -8.059 17.641 9.287 1.00 94.31 158 PHE A O 1
ATOM 1353 N N . LYS A 1 159 ? -8.996 17.733 11.322 1.00 93.00 159 LYS A N 1
ATOM 1354 C CA . LYS A 1 159 ? -8.145 18.837 11.790 1.00 93.00 159 LYS A CA 1
ATOM 1355 C C . LYS A 1 159 ? -6.700 18.416 12.077 1.00 93.00 159 LYS A C 1
ATOM 1357 O O . LYS A 1 159 ? -5.792 19.205 11.853 1.00 93.00 159 LYS A O 1
ATOM 1362 N N . THR A 1 160 ? -6.484 17.219 12.626 1.00 90.31 160 THR A N 1
ATOM 1363 C CA . THR A 1 160 ? -5.170 16.832 13.179 1.00 90.31 160 THR A CA 1
ATOM 1364 C C . THR A 1 160 ? -4.494 15.708 12.409 1.00 90.31 160 THR A C 1
ATOM 1366 O O . THR A 1 160 ? -3.272 15.655 12.355 1.00 90.31 160 THR A O 1
ATOM 1369 N N . TYR A 1 161 ? -5.270 14.782 11.854 1.00 90.88 161 TYR A N 1
ATOM 1370 C CA . TYR A 1 161 ? -4.742 13.517 11.357 1.00 90.88 161 TYR A CA 1
ATOM 1371 C C . TYR A 1 161 ? -4.747 13.471 9.826 1.00 90.88 161 TYR A C 1
ATOM 1373 O O . TYR A 1 161 ? -3.712 13.169 9.243 1.00 90.88 161 TYR A O 1
ATOM 1381 N N . PHE A 1 162 ? -5.837 13.874 9.171 1.00 91.75 162 PHE A N 1
ATOM 1382 C CA . PHE A 1 162 ? -6.032 13.739 7.719 1.00 91.75 162 PHE A CA 1
ATOM 1383 C C . PHE A 1 162 ? -4.830 14.141 6.847 1.00 91.75 162 PHE A C 1
ATOM 1385 O O . PHE A 1 162 ? -4.473 13.407 5.936 1.00 91.75 162 PHE A O 1
ATOM 1392 N N . TRP A 1 163 ? -4.142 15.241 7.150 1.00 91.38 163 TRP A N 1
ATOM 1393 C CA . TRP A 1 163 ? -2.968 15.658 6.374 1.00 91.38 163 TRP A CA 1
ATOM 1394 C C . TRP A 1 163 ? -1.766 14.716 6.509 1.00 91.38 163 TRP A C 1
ATOM 1396 O O . TRP A 1 163 ? -1.055 14.482 5.537 1.00 91.38 163 TRP A O 1
ATOM 1406 N N . GLY A 1 164 ? -1.570 14.105 7.681 1.00 89.19 164 GLY A N 1
ATOM 1407 C CA . GLY A 1 164 ? -0.496 13.135 7.906 1.00 89.19 164 GLY A CA 1
ATOM 1408 C C . GLY A 1 164 ? -0.649 11.853 7.081 1.00 89.19 164 GLY A C 1
ATOM 1409 O O . GLY A 1 164 ? 0.341 11.185 6.806 1.00 89.19 164 GLY A O 1
ATOM 1410 N N . TYR A 1 165 ? -1.867 11.533 6.639 1.00 89.19 165 TYR A N 1
ATOM 1411 C CA . TYR A 1 165 ? -2.123 10.426 5.713 1.00 89.19 165 TYR A CA 1
ATOM 1412 C C . TYR A 1 165 ? -1.584 10.693 4.296 1.00 89.19 165 TYR A C 1
ATOM 1414 O O . TYR A 1 165 ? -1.263 9.756 3.576 1.00 89.19 165 TYR A O 1
ATOM 1422 N N . PHE A 1 166 ? -1.416 11.955 3.894 1.00 91.81 166 PHE A N 1
ATOM 1423 C CA . PHE A 1 166 ? -0.833 12.284 2.589 1.00 91.81 166 PHE A CA 1
ATOM 1424 C C . PHE A 1 166 ? 0.693 12.316 2.590 1.00 91.81 166 PHE A C 1
ATOM 1426 O O . PHE A 1 166 ? 1.288 12.397 1.520 1.00 91.81 166 PHE A O 1
ATOM 1433 N N . ALA A 1 167 ? 1.342 12.207 3.754 1.00 91.12 167 ALA A N 1
ATOM 1434 C CA . ALA A 1 167 ? 2.797 12.269 3.839 1.00 91.12 167 ALA A CA 1
ATOM 1435 C C . ALA A 1 167 ? 3.467 11.208 2.951 1.00 91.12 167 ALA A C 1
ATOM 1437 O O . ALA A 1 167 ? 4.347 11.535 2.161 1.00 91.12 167 ALA A O 1
ATOM 1438 N N . TYR A 1 168 ? 3.019 9.951 3.028 1.00 89.19 168 TYR A N 1
ATOM 1439 C CA . TYR A 1 168 ? 3.615 8.871 2.243 1.00 89.19 168 TYR A CA 1
ATOM 1440 C C . TYR A 1 168 ? 3.357 8.999 0.726 1.00 89.19 168 TYR A C 1
ATOM 1442 O O . TYR A 1 168 ? 4.336 8.965 -0.018 1.00 89.19 168 TYR A O 1
ATOM 1450 N N . PRO A 1 169 ? 2.114 9.223 0.242 1.00 90.62 169 PRO A N 1
ATOM 1451 C CA . PRO A 1 169 ? 1.855 9.482 -1.180 1.00 90.62 169 PRO A CA 1
ATOM 1452 C C . PRO A 1 169 ? 2.693 10.624 -1.767 1.00 90.62 169 PRO A C 1
ATOM 1454 O O . PRO A 1 169 ? 3.248 10.480 -2.858 1.00 90.62 169 PRO A O 1
ATOM 1457 N N . TRP A 1 170 ? 2.852 11.727 -1.030 1.00 92.25 170 TRP A N 1
ATOM 1458 C CA . TRP A 1 170 ? 3.678 12.849 -1.479 1.00 92.25 170 TRP A CA 1
ATOM 1459 C C . TRP A 1 170 ? 5.163 12.498 -1.521 1.00 92.25 170 TRP A C 1
ATOM 1461 O O . TRP A 1 170 ? 5.807 12.750 -2.536 1.00 92.25 170 TRP A O 1
ATOM 1471 N N . ILE A 1 171 ? 5.704 11.869 -0.470 1.00 91.75 171 ILE A N 1
ATOM 1472 C CA . ILE A 1 171 ? 7.105 11.412 -0.450 1.00 91.75 171 ILE A CA 1
ATOM 1473 C C . ILE A 1 171 ? 7.377 10.472 -1.629 1.00 91.75 171 ILE A C 1
ATOM 1475 O O . ILE A 1 171 ? 8.384 10.618 -2.319 1.00 91.75 171 ILE A O 1
ATOM 1479 N N . TYR A 1 172 ? 6.460 9.543 -1.893 1.00 89.38 172 TYR A N 1
ATOM 1480 C CA . TYR A 1 172 ? 6.567 8.613 -3.010 1.00 89.38 172 TYR A CA 1
ATOM 1481 C C . TYR A 1 172 ? 6.530 9.325 -4.373 1.00 89.38 172 TYR A C 1
ATOM 1483 O O . TYR A 1 172 ? 7.299 8.996 -5.274 1.00 89.38 172 TYR A O 1
ATOM 1491 N N . THR A 1 173 ? 5.686 10.348 -4.504 1.00 88.56 173 THR A N 1
ATOM 1492 C CA . THR A 1 173 ? 5.605 11.183 -5.712 1.00 88.56 173 THR A CA 1
ATOM 1493 C C . THR A 1 173 ? 6.904 11.934 -5.957 1.00 88.56 173 THR A C 1
ATOM 1495 O O . THR A 1 173 ? 7.446 11.866 -7.057 1.00 88.56 173 THR A O 1
ATOM 1498 N N . PHE A 1 174 ? 7.458 12.581 -4.928 1.00 89.94 174 PHE A N 1
ATOM 1499 C CA . PHE A 1 174 ? 8.755 13.251 -5.035 1.00 89.94 174 PHE A CA 1
ATOM 1500 C C . PHE A 1 174 ? 9.879 12.277 -5.389 1.00 89.94 174 PHE A C 1
ATOM 1502 O O . PHE A 1 174 ? 10.708 12.594 -6.236 1.00 89.94 174 PHE A O 1
ATOM 1509 N N . TYR A 1 175 ? 9.881 11.079 -4.800 1.00 88.69 175 TYR A N 1
ATOM 1510 C CA . TYR A 1 175 ? 10.844 10.030 -5.134 1.00 88.69 175 TYR A CA 1
ATOM 1511 C C . TYR A 1 175 ? 10.792 9.638 -6.620 1.00 88.69 175 TYR A C 1
ATOM 1513 O O . TYR A 1 175 ? 11.833 9.529 -7.267 1.00 88.69 175 TYR A O 1
ATOM 1521 N N . LEU A 1 176 ? 9.596 9.467 -7.188 1.00 85.38 176 LEU A N 1
ATOM 1522 C CA . LEU A 1 176 ? 9.448 9.137 -8.607 1.00 85.38 176 LEU A CA 1
ATOM 1523 C C . LEU A 1 176 ? 9.811 10.298 -9.533 1.00 85.38 176 LEU A C 1
ATOM 1525 O O . LEU A 1 176 ? 10.491 10.075 -10.532 1.00 85.38 176 LEU A O 1
ATOM 1529 N N . LEU A 1 177 ? 9.405 11.526 -9.194 1.00 85.06 177 LEU A N 1
ATOM 1530 C CA . LEU A 1 177 ? 9.806 12.721 -9.941 1.00 85.06 177 LEU A CA 1
ATOM 1531 C C . LEU A 1 177 ? 11.327 12.874 -9.953 1.00 85.06 177 LEU A C 1
ATOM 1533 O O . LEU A 1 177 ? 11.901 13.151 -11.001 1.00 85.06 177 LEU A O 1
ATOM 1537 N N . PHE A 1 178 ? 11.981 12.626 -8.816 1.00 86.00 178 PHE A N 1
ATOM 1538 C CA . PHE A 1 178 ? 13.436 12.635 -8.722 1.00 86.00 178 PHE A CA 1
ATOM 1539 C C . PHE A 1 178 ? 14.070 11.573 -9.629 1.00 86.00 178 PHE A C 1
ATOM 1541 O O . PHE A 1 178 ? 14.988 11.900 -10.372 1.00 86.00 178 PHE A O 1
ATOM 1548 N N . ARG A 1 179 ? 13.550 10.334 -9.653 1.00 83.19 179 ARG A N 1
ATOM 1549 C CA . ARG A 1 179 ? 14.052 9.289 -10.569 1.00 83.19 179 ARG A CA 1
ATOM 1550 C C . ARG A 1 179 ? 13.929 9.681 -12.040 1.00 83.19 179 ARG A C 1
ATOM 1552 O O . ARG A 1 179 ? 14.871 9.460 -12.794 1.00 83.19 179 ARG A O 1
ATOM 1559 N N . ILE A 1 180 ? 12.791 10.252 -12.438 1.00 80.62 180 ILE A N 1
ATOM 1560 C CA . ILE A 1 180 ? 12.570 10.712 -13.819 1.00 80.62 180 ILE A CA 1
ATOM 1561 C C . ILE A 1 180 ? 13.510 11.872 -14.146 1.00 80.62 180 ILE A C 1
ATOM 1563 O O . ILE A 1 180 ? 14.119 11.885 -15.208 1.00 80.62 180 ILE A O 1
ATOM 1567 N N . PHE A 1 181 ? 13.668 12.824 -13.226 1.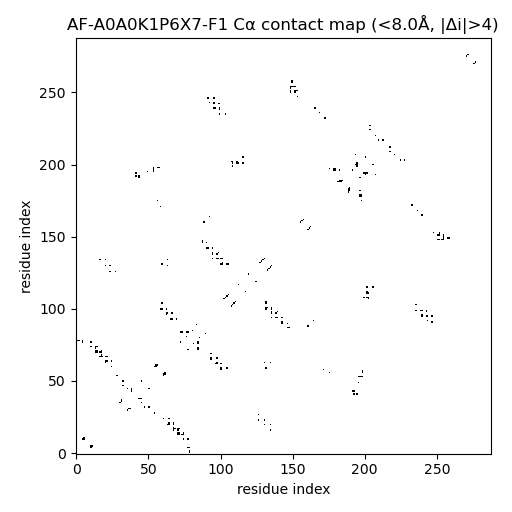00 83.12 181 PHE A N 1
ATOM 1568 C CA . PHE A 1 181 ? 14.595 13.934 -13.403 1.00 83.12 181 PHE A CA 1
ATOM 1569 C C . PHE A 1 181 ? 16.028 13.431 -13.607 1.00 83.12 181 PHE A C 1
ATOM 1571 O O . PHE A 1 181 ? 16.641 13.776 -14.609 1.00 83.12 181 PHE A O 1
ATOM 1578 N N . THR A 1 182 ? 16.525 12.543 -12.736 1.00 82.88 182 THR A N 1
ATOM 1579 C CA . THR A 1 182 ? 17.863 11.947 -12.886 1.00 82.88 182 THR A CA 1
ATOM 1580 C C . THR A 1 182 ? 18.025 11.232 -14.225 1.00 82.88 182 THR A C 1
ATOM 1582 O O . THR A 1 182 ? 19.063 11.380 -14.859 1.00 82.88 182 THR A O 1
ATOM 1585 N N . TYR A 1 183 ? 17.002 10.503 -14.676 1.00 80.75 183 TYR A N 1
ATOM 1586 C CA . TYR A 1 183 ? 17.008 9.836 -15.978 1.00 80.75 183 TYR A CA 1
ATOM 1587 C C . TYR A 1 183 ? 17.145 10.804 -17.158 1.00 80.75 183 TYR A C 1
ATOM 1589 O O . TYR A 1 183 ? 17.892 10.524 -18.089 1.00 80.75 183 TYR A O 1
ATOM 1597 N N . LEU A 1 184 ? 16.451 11.944 -17.106 1.00 79.44 184 LEU A N 1
ATOM 1598 C CA . LEU A 1 184 ? 16.470 12.943 -18.177 1.00 79.44 184 LEU A CA 1
ATOM 1599 C C . LEU A 1 184 ? 17.737 13.811 -18.179 1.00 79.44 184 LEU A C 1
ATOM 1601 O O . LEU A 1 184 ? 18.067 14.380 -19.214 1.00 79.44 184 LEU A O 1
ATOM 1605 N N . THR A 1 185 ? 18.416 13.966 -17.037 1.00 79.75 185 THR A N 1
ATOM 1606 C CA . THR A 1 185 ? 19.542 14.910 -16.899 1.00 79.75 185 THR A CA 1
ATOM 1607 C C . THR A 1 185 ? 20.928 14.277 -16.879 1.00 79.75 185 THR A C 1
ATOM 1609 O O . THR A 1 185 ? 21.908 14.994 -17.050 1.00 79.75 185 THR A O 1
ATOM 1612 N N . ASP A 1 186 ? 21.040 12.981 -16.582 1.00 78.44 186 ASP A N 1
ATOM 1613 C CA . ASP A 1 186 ? 22.330 12.298 -16.450 1.00 78.44 186 ASP A CA 1
ATOM 1614 C C . ASP A 1 186 ? 22.473 11.236 -17.544 1.00 78.44 186 ASP A C 1
ATOM 1616 O O . ASP A 1 186 ? 21.776 10.217 -17.543 1.00 78.44 186 ASP A O 1
ATOM 1620 N N . ASP A 1 187 ? 23.419 11.470 -18.456 1.00 76.38 187 ASP A N 1
ATOM 1621 C CA . ASP A 1 187 ? 23.702 10.620 -19.621 1.00 76.38 187 ASP A CA 1
ATOM 1622 C C . ASP A 1 187 ? 24.011 9.162 -19.251 1.00 76.38 187 ASP A C 1
ATOM 1624 O O . ASP A 1 187 ? 23.834 8.244 -20.052 1.00 76.38 187 ASP A O 1
ATOM 1628 N N . ARG A 1 188 ? 24.452 8.905 -18.013 1.00 75.69 188 ARG A N 1
ATOM 1629 C CA . ARG A 1 188 ? 24.686 7.533 -17.541 1.00 75.69 188 ARG A CA 1
ATOM 1630 C C . ARG A 1 188 ? 23.382 6.760 -17.378 1.00 75.69 188 ARG A C 1
ATOM 1632 O O . ARG A 1 188 ? 23.379 5.542 -17.538 1.00 75.69 188 ARG A O 1
ATOM 1639 N N . PHE A 1 189 ? 22.294 7.450 -17.042 1.00 73.19 189 PHE A N 1
ATOM 1640 C CA . PHE A 1 189 ? 20.984 6.843 -16.825 1.00 73.19 189 PHE A CA 1
ATOM 1641 C C . PHE A 1 189 ? 20.102 6.885 -18.071 1.00 73.19 189 PHE A C 1
ATOM 1643 O O . PHE A 1 189 ? 19.234 6.026 -18.181 1.00 73.19 189 PHE A O 1
ATOM 1650 N N . SER A 1 190 ? 20.344 7.798 -19.018 1.00 70.06 190 SER A N 1
ATOM 1651 C CA . SER A 1 190 ? 19.570 7.891 -20.268 1.00 70.06 190 SER A CA 1
ATOM 1652 C C . SER A 1 190 ? 19.664 6.625 -21.134 1.00 70.06 190 SER A C 1
ATOM 1654 O O . SER A 1 190 ? 18.718 6.290 -21.840 1.00 70.06 190 SER A O 1
ATOM 1656 N N . SER A 1 191 ? 20.763 5.871 -21.013 1.00 74.25 191 SER A N 1
ATOM 1657 C CA . SER A 1 191 ? 20.959 4.570 -21.676 1.00 74.25 191 SER A CA 1
ATOM 1658 C C . SER A 1 191 ? 20.125 3.418 -21.096 1.00 74.25 191 SER A C 1
ATOM 1660 O O . SER A 1 191 ? 20.042 2.350 -21.703 1.00 74.25 191 SER A O 1
ATOM 1662 N N . ILE A 1 192 ? 19.513 3.605 -19.923 1.00 76.81 192 ILE A N 1
ATOM 1663 C CA . ILE A 1 192 ? 18.678 2.591 -19.279 1.00 76.81 192 ILE A CA 1
ATOM 1664 C C . ILE A 1 192 ? 17.271 2.649 -19.892 1.00 76.81 192 ILE A C 1
ATOM 1666 O O . ILE A 1 192 ? 16.687 3.730 -19.959 1.00 76.81 192 ILE A O 1
ATOM 1670 N N . PRO A 1 193 ? 16.662 1.515 -20.268 1.00 77.12 193 PRO A N 1
ATOM 1671 C CA . PRO A 1 193 ? 15.291 1.507 -20.756 1.00 77.12 193 PRO A CA 1
ATOM 1672 C C . PRO A 1 193 ? 14.321 2.119 -19.744 1.00 77.12 193 PRO A C 1
ATOM 1674 O O . PRO A 1 193 ? 14.406 1.881 -18.530 1.00 77.12 193 PRO A O 1
ATOM 1677 N N . PHE A 1 194 ? 13.390 2.924 -20.248 1.00 75.50 194 PHE A N 1
ATOM 1678 C CA . PHE A 1 194 ? 12.477 3.704 -19.419 1.00 75.50 194 PHE A CA 1
ATOM 1679 C C . PHE A 1 194 ? 11.624 2.816 -18.497 1.00 75.50 194 PHE A C 1
ATOM 1681 O O . PHE A 1 194 ? 11.307 3.206 -17.371 1.00 75.50 194 PHE A O 1
ATOM 1688 N N . GLU A 1 195 ? 11.337 1.582 -18.911 1.00 75.12 195 GLU A N 1
ATOM 1689 C CA . GLU A 1 195 ? 10.614 0.567 -18.140 1.00 75.12 195 GLU A CA 1
ATOM 1690 C C . GLU A 1 195 ? 11.323 0.157 -16.840 1.00 75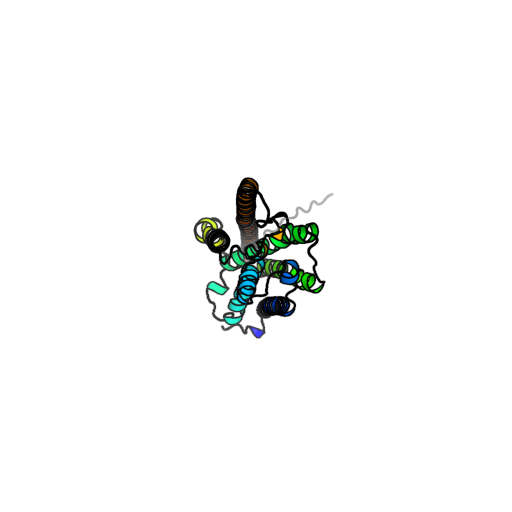.12 195 GLU A C 1
ATOM 1692 O O . GLU A 1 195 ? 10.674 -0.279 -15.885 1.00 75.12 195 GLU A O 1
ATOM 1697 N N . ILE A 1 196 ? 12.649 0.304 -16.780 1.00 75.44 196 ILE A N 1
ATOM 1698 C CA . ILE A 1 196 ? 13.460 0.036 -15.581 1.00 75.44 196 ILE A CA 1
ATOM 1699 C C . ILE A 1 196 ? 13.417 1.238 -14.627 1.00 75.44 196 ILE A C 1
ATOM 1701 O O . ILE A 1 196 ? 13.381 1.121 -13.392 1.00 75.44 196 ILE A O 1
ATOM 1705 N N . VAL A 1 197 ? 13.418 2.433 -15.212 1.00 77.44 197 VAL A N 1
ATOM 1706 C CA . VAL A 1 197 ? 13.440 3.711 -14.499 1.00 77.44 197 VAL A CA 1
ATOM 1707 C C . VAL A 1 197 ? 12.076 4.015 -13.889 1.00 77.44 197 VAL A C 1
ATOM 1709 O O . VAL A 1 197 ? 11.999 4.479 -12.747 1.00 77.44 197 VAL A O 1
ATOM 1712 N N . PHE A 1 198 ? 11.000 3.718 -14.613 1.00 79.31 198 PHE A N 1
ATOM 1713 C CA . PHE A 1 198 ? 9.642 4.042 -14.216 1.00 79.31 198 PHE A CA 1
ATOM 1714 C C . PHE A 1 198 ? 8.803 2.771 -13.987 1.00 79.31 198 PHE A C 1
ATOM 1716 O O . PHE A 1 198 ? 8.386 2.118 -14.943 1.00 79.31 198 PHE A O 1
ATOM 1723 N N . PRO A 1 199 ? 8.474 2.424 -12.725 1.00 75.69 199 PRO A N 1
ATOM 1724 C CA . PRO A 1 199 ? 7.792 1.166 -12.400 1.00 75.69 199 PRO A CA 1
ATOM 1725 C C . PRO A 1 199 ? 6.375 1.052 -12.985 1.00 75.69 199 PRO A C 1
ATOM 1727 O O . PRO A 1 199 ? 5.825 -0.044 -13.052 1.00 75.69 199 PRO A O 1
ATOM 1730 N N . TYR A 1 200 ? 5.769 2.161 -13.421 1.00 76.06 200 TYR A N 1
ATOM 1731 C CA . TYR A 1 200 ? 4.439 2.171 -14.041 1.00 76.06 200 TYR A CA 1
ATOM 1732 C C . TYR A 1 200 ? 4.475 2.320 -15.559 1.00 76.06 200 TYR A C 1
ATOM 1734 O O . TYR A 1 200 ? 3.443 2.612 -16.160 1.00 76.06 200 TYR A O 1
ATOM 1742 N N . ALA A 1 201 ? 5.625 2.066 -16.189 1.00 71.31 201 ALA A N 1
ATOM 1743 C CA . ALA A 1 201 ? 5.731 2.000 -17.642 1.00 71.31 201 ALA A CA 1
ATOM 1744 C C . ALA A 1 201 ? 4.726 1.030 -18.306 1.00 71.31 201 ALA A C 1
ATOM 1746 O O . ALA A 1 201 ? 4.237 1.356 -19.384 1.00 71.31 201 ALA A O 1
ATOM 1747 N N . PRO A 1 202 ? 4.285 -0.083 -17.674 1.00 69.50 202 PRO A N 1
ATOM 1748 C CA . PRO A 1 202 ? 3.204 -0.904 -18.229 1.00 69.50 202 PRO A CA 1
ATOM 1749 C C . PRO A 1 202 ? 1.863 -0.175 -18.407 1.00 69.50 202 PRO A C 1
ATOM 1751 O O . PRO A 1 202 ? 0.976 -0.704 -19.070 1.00 69.50 202 PRO A O 1
ATOM 1754 N N . VAL A 1 203 ? 1.674 0.995 -17.788 1.00 70.25 203 VAL A N 1
ATOM 1755 C CA . VAL A 1 203 ? 0.474 1.837 -17.940 1.00 70.25 203 VAL A CA 1
ATOM 1756 C C . VAL A 1 203 ? 0.655 2.873 -19.059 1.00 70.25 203 VAL A C 1
ATOM 1758 O O . VAL A 1 203 ? -0.336 3.362 -19.599 1.00 70.25 203 VAL A O 1
ATOM 1761 N N . SER A 1 204 ? 1.895 3.183 -19.450 1.00 66.62 204 SER A N 1
ATOM 1762 C CA . SER A 1 204 ? 2.184 3.952 -20.665 1.00 66.62 204 SER A CA 1
ATOM 1763 C C . SER A 1 204 ? 2.147 3.050 -21.903 1.00 66.62 204 SER A C 1
ATOM 1765 O O . SER A 1 204 ? 2.378 1.844 -21.821 1.00 66.62 204 SER A O 1
ATOM 1767 N N . ASN A 1 205 ? 1.828 3.617 -23.069 1.00 59.16 205 ASN A N 1
ATOM 1768 C CA . ASN A 1 205 ? 1.910 2.873 -24.327 1.00 59.16 205 ASN A CA 1
ATOM 1769 C C . ASN A 1 205 ? 3.353 2.388 -24.553 1.00 59.16 205 ASN A C 1
ATOM 1771 O O . ASN A 1 205 ? 4.290 3.160 -24.376 1.00 59.16 205 ASN A O 1
ATOM 1775 N N . LYS A 1 206 ? 3.509 1.126 -24.981 1.00 53.66 206 LYS A N 1
ATOM 1776 C CA . LYS A 1 206 ? 4.783 0.414 -25.234 1.00 53.66 206 LYS A CA 1
ATOM 1777 C C . LYS A 1 206 ? 5.762 1.087 -26.214 1.00 53.66 206 LYS A C 1
ATOM 1779 O O . LYS A 1 206 ? 6.819 0.538 -26.480 1.00 53.66 206 LYS A O 1
ATOM 1784 N N . THR A 1 207 ? 5.412 2.219 -26.810 1.00 50.03 207 THR A N 1
ATOM 1785 C CA . THR A 1 207 ? 6.134 2.830 -27.935 1.00 50.03 207 THR A CA 1
ATOM 1786 C C . THR A 1 207 ? 7.074 3.957 -27.506 1.00 50.03 207 THR A C 1
ATOM 1788 O O . THR A 1 207 ? 7.273 4.900 -28.266 1.00 50.03 207 THR A O 1
ATOM 1791 N N . PHE A 1 208 ? 7.632 3.904 -26.294 1.00 55.50 208 PHE A N 1
ATOM 1792 C CA . PHE A 1 208 ? 8.640 4.874 -25.859 1.00 55.50 208 PHE A CA 1
ATOM 1793 C C . PHE A 1 208 ? 10.031 4.454 -26.334 1.00 55.50 208 PHE A C 1
ATOM 1795 O O . PHE A 1 208 ? 10.852 3.978 -25.559 1.00 55.50 208 PHE A O 1
ATOM 1802 N N . ASP A 1 209 ? 10.279 4.629 -27.631 1.00 55.00 209 ASP A N 1
ATOM 1803 C CA . ASP A 1 209 ? 11.606 4.459 -28.218 1.00 55.00 209 ASP A CA 1
ATOM 1804 C C . ASP A 1 209 ? 12.262 5.835 -28.430 1.00 55.00 209 ASP A C 1
ATOM 1806 O O . ASP A 1 209 ? 12.019 6.537 -29.417 1.00 55.00 209 ASP A O 1
ATOM 1810 N N . PHE A 1 210 ? 13.083 6.244 -27.460 1.00 57.94 210 PHE A N 1
ATOM 1811 C CA . PHE A 1 210 ? 13.914 7.450 -27.563 1.00 57.94 210 PHE A CA 1
ATOM 1812 C C . PHE A 1 210 ? 15.089 7.275 -28.541 1.00 57.94 210 PHE A C 1
ATOM 1814 O O . PHE A 1 210 ? 15.801 8.240 -28.812 1.00 57.94 210 PHE A O 1
ATOM 1821 N N . GLY A 1 211 ? 15.318 6.061 -29.056 1.00 52.12 211 GLY A N 1
ATOM 1822 C CA . GLY A 1 211 ? 16.502 5.716 -29.836 1.00 52.12 211 GLY A CA 1
ATOM 1823 C C . GLY A 1 211 ? 16.443 6.077 -31.320 1.00 52.12 211 GLY A C 1
ATOM 1824 O O . GLY A 1 211 ? 17.487 6.027 -31.966 1.00 52.12 211 GLY A O 1
ATOM 1825 N N . ASN A 1 212 ? 15.273 6.423 -31.883 1.00 48.84 212 ASN A N 1
ATOM 1826 C CA . ASN A 1 212 ? 15.135 6.534 -33.346 1.00 48.84 212 ASN A CA 1
ATOM 1827 C C . ASN A 1 212 ? 14.081 7.542 -33.861 1.00 48.84 212 ASN A C 1
ATOM 1829 O O . ASN A 1 212 ? 13.554 7.382 -34.962 1.00 48.84 212 ASN A O 1
ATOM 1833 N N . SER A 1 213 ? 13.729 8.558 -33.072 1.00 55.00 213 SER A N 1
ATOM 1834 C CA . SER A 1 213 ? 12.666 9.521 -33.398 1.00 55.00 213 SER A CA 1
ATOM 1835 C C . SER A 1 213 ? 13.225 10.914 -33.744 1.00 55.00 213 SER A C 1
ATOM 1837 O O . SER A 1 213 ? 14.258 11.328 -33.217 1.00 55.00 213 SER A O 1
ATOM 1839 N N . ASN A 1 214 ? 12.573 11.641 -34.666 1.00 68.00 214 ASN A N 1
ATOM 1840 C CA . ASN A 1 214 ? 12.944 13.025 -35.004 1.00 68.00 214 ASN A CA 1
ATOM 1841 C C . ASN A 1 214 ? 12.881 13.917 -33.748 1.00 68.00 214 ASN A C 1
ATOM 1843 O O . ASN A 1 214 ? 12.130 13.632 -32.818 1.00 68.00 214 ASN A O 1
ATOM 1847 N N . SER A 1 215 ? 13.614 15.037 -33.711 1.00 64.00 215 SER A N 1
ATOM 1848 C CA . SER A 1 215 ? 13.639 15.941 -32.541 1.00 64.00 215 SER A CA 1
ATOM 1849 C C . SER A 1 215 ? 12.247 16.389 -32.072 1.00 64.00 215 SER A C 1
ATOM 1851 O O . SER A 1 215 ? 12.007 16.512 -30.871 1.00 64.00 215 SER A O 1
ATOM 1853 N N . ASP A 1 216 ? 11.316 16.575 -33.009 1.00 66.12 216 ASP A N 1
ATOM 1854 C CA . ASP A 1 216 ? 9.932 16.963 -32.719 1.00 66.12 216 ASP A CA 1
ATOM 1855 C C . ASP A 1 216 ? 9.123 15.808 -32.095 1.00 66.12 216 ASP A C 1
ATOM 1857 O O . ASP A 1 216 ? 8.317 16.026 -31.185 1.00 66.12 216 ASP A O 1
ATOM 1861 N N . ASP A 1 217 ? 9.406 14.567 -32.499 1.00 69.94 217 ASP A N 1
ATOM 1862 C CA . ASP A 1 217 ? 8.805 13.354 -31.935 1.00 69.94 217 ASP A CA 1
ATOM 1863 C C . ASP A 1 217 ? 9.340 13.065 -30.522 1.00 69.94 217 ASP A C 1
ATOM 1865 O O . ASP A 1 217 ? 8.590 12.607 -29.653 1.00 69.94 217 ASP A O 1
ATOM 1869 N N . ILE A 1 218 ? 10.609 13.397 -30.251 1.00 69.62 218 ILE A N 1
ATOM 1870 C CA . ILE A 1 218 ? 11.216 13.285 -28.915 1.00 69.62 218 ILE A CA 1
ATOM 1871 C C . ILE A 1 218 ? 10.524 14.242 -27.936 1.00 69.62 218 ILE A C 1
ATOM 1873 O O . ILE A 1 218 ? 10.101 13.820 -26.856 1.00 69.62 218 ILE A O 1
ATOM 1877 N N . ILE A 1 219 ? 10.350 15.517 -28.309 1.00 70.62 219 ILE A N 1
ATOM 1878 C CA . ILE A 1 219 ? 9.679 16.511 -27.452 1.00 70.62 219 ILE A CA 1
ATOM 1879 C C . ILE A 1 219 ? 8.219 16.108 -27.210 1.00 70.62 219 ILE A C 1
ATOM 1881 O O . ILE A 1 219 ? 7.764 16.120 -26.061 1.00 70.62 219 ILE A O 1
ATOM 1885 N N . GLY A 1 220 ? 7.497 15.698 -28.259 1.00 72.25 220 GLY A N 1
ATOM 1886 C CA . GLY A 1 220 ? 6.118 15.216 -28.136 1.00 72.25 220 GLY A CA 1
ATOM 1887 C C . GLY A 1 220 ? 5.994 14.020 -27.188 1.00 72.25 220 GLY A C 1
ATOM 1888 O O . GLY A 1 220 ? 5.114 13.995 -26.322 1.00 72.25 220 GLY A O 1
ATOM 1889 N N . SER A 1 221 ? 6.927 13.073 -27.283 1.00 71.12 221 SER A N 1
ATOM 1890 C CA . SER A 1 221 ? 6.990 11.890 -26.421 1.00 71.12 221 SER A CA 1
ATOM 1891 C C . SER A 1 221 ? 7.280 12.259 -24.960 1.00 71.12 221 SER A C 1
ATOM 1893 O O . SER A 1 221 ? 6.580 11.796 -24.055 1.00 71.12 221 SER A O 1
ATOM 1895 N N . ILE A 1 222 ? 8.243 13.151 -24.700 1.00 72.19 222 ILE A N 1
ATOM 1896 C CA . ILE A 1 222 ? 8.546 13.639 -23.341 1.00 72.19 222 ILE A CA 1
ATOM 1897 C C . ILE A 1 222 ? 7.313 14.304 -22.718 1.00 72.19 222 ILE A C 1
ATOM 1899 O O . ILE A 1 222 ? 6.941 13.990 -21.583 1.00 72.19 222 ILE A O 1
ATOM 1903 N N . VAL A 1 223 ? 6.648 15.188 -23.468 1.00 73.50 223 VAL A N 1
ATOM 1904 C CA . VAL A 1 223 ? 5.453 15.905 -23.005 1.00 73.50 223 VAL A CA 1
ATOM 1905 C C . VAL A 1 223 ? 4.309 14.930 -22.718 1.00 73.50 223 VAL A C 1
ATOM 1907 O O . VAL A 1 223 ? 3.693 15.003 -21.652 1.00 73.50 223 VAL A O 1
ATOM 1910 N N . TYR A 1 224 ? 4.056 13.971 -23.613 1.00 74.25 224 TYR A N 1
ATOM 1911 C CA . TYR A 1 224 ? 3.032 12.945 -23.411 1.00 74.25 224 TYR A CA 1
ATOM 1912 C C . TYR A 1 224 ? 3.308 12.078 -22.172 1.00 74.25 224 TYR A C 1
ATOM 1914 O O . TYR A 1 224 ? 2.395 11.832 -21.376 1.00 74.25 224 TYR A O 1
ATOM 1922 N N . THR A 1 225 ? 4.560 11.656 -21.961 1.00 72.69 225 THR A N 1
ATOM 1923 C CA . THR A 1 225 ? 4.960 10.913 -20.754 1.00 72.69 225 THR A CA 1
ATOM 1924 C C . THR A 1 225 ? 4.737 11.741 -19.503 1.00 72.69 225 THR A C 1
ATOM 1926 O O . THR A 1 225 ? 4.112 11.260 -18.557 1.00 72.69 225 THR A O 1
ATOM 1929 N N . PHE A 1 226 ? 5.174 13.001 -19.504 1.00 76.50 226 PHE A N 1
ATOM 1930 C CA . PHE A 1 226 ? 4.981 13.887 -18.363 1.00 76.50 226 PHE A CA 1
ATOM 1931 C C . PHE A 1 226 ? 3.497 14.028 -18.002 1.00 76.50 226 PHE A C 1
ATOM 1933 O O . PHE A 1 226 ? 3.130 13.847 -16.840 1.00 76.50 226 PHE A O 1
ATOM 1940 N N . PHE A 1 227 ? 2.626 14.268 -18.989 1.00 78.88 227 PHE A N 1
ATOM 1941 C CA . PHE A 1 227 ? 1.184 14.369 -18.754 1.00 78.88 227 PHE A CA 1
ATOM 1942 C C . PHE A 1 227 ? 0.554 13.049 -18.306 1.00 78.88 227 PHE A C 1
ATOM 1944 O O . PHE A 1 227 ? -0.296 13.062 -17.417 1.00 78.88 227 PHE A O 1
ATOM 1951 N N . THR A 1 228 ? 0.979 11.913 -18.862 1.00 76.25 228 THR A N 1
ATOM 1952 C CA . THR A 1 228 ? 0.484 10.586 -18.457 1.00 76.25 228 THR A CA 1
ATOM 1953 C C . THR A 1 228 ? 0.850 10.286 -17.005 1.00 76.25 228 THR A C 1
ATOM 1955 O O . THR A 1 228 ? 0.011 9.835 -16.223 1.00 76.25 228 THR A O 1
ATOM 1958 N N . ILE A 1 229 ? 2.085 10.597 -16.614 1.00 77.12 229 ILE A N 1
ATOM 1959 C CA . ILE A 1 229 ? 2.581 10.424 -15.247 1.00 77.12 229 ILE A CA 1
ATOM 1960 C C . ILE A 1 229 ? 1.874 11.384 -14.287 1.00 77.12 229 ILE A C 1
ATOM 1962 O O . ILE A 1 229 ? 1.426 10.966 -13.219 1.00 77.12 229 ILE A O 1
ATOM 1966 N N . LEU A 1 230 ? 1.718 12.652 -14.673 1.00 82.06 230 LEU A N 1
ATOM 1967 C CA . LEU A 1 230 ? 0.979 13.642 -13.892 1.00 82.06 230 LEU A CA 1
ATOM 1968 C C . LEU A 1 230 ? -0.472 13.201 -13.676 1.00 82.06 230 LEU A C 1
ATOM 1970 O O . LEU A 1 230 ? -0.969 13.247 -12.550 1.00 82.06 230 LEU A O 1
ATOM 1974 N N . LEU A 1 231 ? -1.136 12.726 -14.731 1.00 83.44 231 LEU A N 1
ATOM 1975 C CA . LEU A 1 231 ? -2.499 12.215 -14.653 1.00 83.44 231 LEU A CA 1
ATOM 1976 C C . LEU A 1 231 ? -2.582 11.002 -13.721 1.00 83.44 231 LEU A C 1
ATOM 1978 O O . LEU A 1 231 ? -3.464 10.963 -12.862 1.00 83.44 231 LEU A O 1
ATOM 1982 N N . LEU A 1 232 ? -1.644 10.054 -13.830 1.00 82.06 232 LEU A N 1
ATOM 1983 C CA . LEU A 1 232 ? -1.555 8.911 -12.920 1.00 82.06 232 LEU A CA 1
ATOM 1984 C C . LEU A 1 232 ? -1.423 9.378 -11.464 1.00 82.06 232 LEU A C 1
ATOM 1986 O O . LEU A 1 232 ? -2.151 8.888 -10.601 1.00 82.06 232 LEU A O 1
ATOM 1990 N N . PHE A 1 233 ? -0.561 10.360 -11.184 1.00 84.56 233 PHE A N 1
ATOM 1991 C CA . PHE A 1 233 ? -0.428 10.919 -9.839 1.00 84.56 233 PHE A CA 1
ATOM 1992 C C . PHE A 1 233 ? -1.716 11.565 -9.345 1.00 84.56 233 PHE A C 1
ATOM 1994 O O . PHE A 1 233 ? -2.121 11.294 -8.214 1.00 84.56 233 PHE A O 1
ATOM 2001 N N . VAL A 1 234 ? -2.377 12.384 -10.165 1.00 88.75 234 VAL A N 1
ATOM 2002 C CA . VAL A 1 234 ? -3.647 13.028 -9.797 1.00 88.75 234 VAL A CA 1
ATOM 2003 C C . VAL A 1 234 ? -4.706 11.976 -9.472 1.00 88.75 234 VAL A C 1
ATOM 2005 O O . VAL A 1 234 ? -5.341 12.053 -8.419 1.00 88.75 234 VAL A O 1
ATOM 2008 N N . VAL A 1 235 ? -4.852 10.960 -10.326 1.00 88.75 235 VAL A N 1
ATOM 2009 C CA . VAL A 1 235 ? -5.807 9.859 -10.129 1.00 88.75 235 VAL A CA 1
ATOM 2010 C C . VAL A 1 235 ? -5.499 9.092 -8.846 1.00 88.75 235 VAL A C 1
ATOM 2012 O O . VAL A 1 235 ? -6.401 8.843 -8.045 1.00 88.75 235 VAL A O 1
ATOM 2015 N N . VAL A 1 236 ? -4.230 8.759 -8.605 1.00 88.00 236 VAL A N 1
ATOM 2016 C CA . VAL A 1 236 ? -3.815 8.039 -7.399 1.00 88.00 236 VAL A CA 1
ATOM 2017 C C . VAL A 1 236 ? -4.081 8.878 -6.145 1.00 88.00 236 VAL A C 1
ATOM 2019 O O . VAL A 1 236 ? -4.686 8.370 -5.204 1.00 88.00 236 VAL A O 1
ATOM 2022 N N . HIS A 1 237 ? -3.731 10.167 -6.114 1.00 91.94 237 HIS A N 1
ATOM 2023 C CA . HIS A 1 237 ? -4.017 11.030 -4.956 1.00 91.94 237 HIS A CA 1
ATOM 2024 C C . HIS A 1 237 ? -5.514 11.204 -4.717 1.00 91.94 237 HIS A C 1
ATOM 2026 O O . HIS A 1 237 ? -5.956 11.155 -3.567 1.00 91.94 237 HIS A O 1
ATOM 2032 N N . LEU A 1 238 ? -6.301 11.355 -5.784 1.00 94.12 238 LEU A N 1
ATOM 2033 C CA . LEU A 1 238 ? -7.755 11.383 -5.682 1.00 94.12 238 LEU A CA 1
ATOM 2034 C C . LEU A 1 238 ? -8.274 10.079 -5.068 1.00 94.12 238 LEU A C 1
ATOM 2036 O O . LEU A 1 238 ? -9.116 10.118 -4.172 1.00 94.12 238 LEU A O 1
ATOM 2040 N N . LEU A 1 239 ? -7.720 8.934 -5.471 1.00 94.00 239 LEU A N 1
ATOM 2041 C CA . LEU A 1 239 ? -8.052 7.640 -4.886 1.00 94.00 239 LEU A CA 1
ATOM 2042 C C . LEU A 1 239 ? -7.693 7.582 -3.392 1.00 94.00 239 LEU A C 1
ATOM 2044 O O . LEU A 1 239 ? -8.524 7.149 -2.594 1.00 94.00 239 LEU A O 1
ATOM 2048 N N . PHE A 1 240 ? -6.524 8.092 -2.982 1.00 94.44 240 PHE A N 1
ATOM 2049 C CA . PHE A 1 240 ? -6.169 8.221 -1.561 1.00 94.44 240 PHE A CA 1
ATOM 2050 C C . PHE A 1 240 ? -7.190 9.069 -0.794 1.00 94.44 240 PHE A C 1
ATOM 2052 O O . PHE A 1 240 ? -7.618 8.647 0.286 1.00 94.44 240 PHE A O 1
ATOM 2059 N N . VAL A 1 241 ? -7.586 10.231 -1.332 1.00 95.94 241 VAL A N 1
ATOM 2060 C CA . VAL A 1 241 ? -8.596 11.123 -0.733 1.00 95.94 241 VAL A CA 1
ATOM 2061 C C . VAL A 1 241 ? -9.925 10.389 -0.572 1.00 95.94 241 VAL A C 1
ATOM 2063 O O . VAL A 1 241 ? -10.461 10.331 0.537 1.00 95.94 241 VAL A O 1
ATOM 2066 N N . VAL A 1 242 ? -10.436 9.805 -1.659 1.00 97.00 242 VAL A N 1
ATOM 2067 C CA . VAL A 1 242 ? -11.738 9.130 -1.693 1.00 97.00 242 VAL A CA 1
ATOM 2068 C C . VAL A 1 242 ? -11.757 7.964 -0.710 1.00 97.00 242 VAL A C 1
ATOM 2070 O O . VAL A 1 242 ? -12.611 7.941 0.173 1.00 97.00 242 VAL A O 1
ATOM 2073 N N . VAL A 1 243 ? -10.779 7.055 -0.782 1.00 97.06 243 VAL A N 1
ATOM 2074 C CA . VAL A 1 243 ? -10.689 5.889 0.114 1.00 97.06 243 VAL A CA 1
ATOM 2075 C C . VAL A 1 243 ? -10.644 6.322 1.581 1.00 97.06 243 VAL A C 1
ATOM 2077 O O . VAL A 1 243 ? -11.372 5.771 2.412 1.00 97.06 243 VAL A O 1
ATOM 2080 N N . ASN A 1 244 ? -9.842 7.338 1.913 1.00 96.12 244 ASN A N 1
ATOM 2081 C CA . ASN A 1 244 ? -9.731 7.815 3.290 1.00 96.12 244 ASN A CA 1
ATOM 2082 C C . ASN A 1 244 ? -11.046 8.403 3.806 1.00 96.12 244 ASN A C 1
ATOM 2084 O O . ASN A 1 244 ? -11.502 8.030 4.890 1.00 96.12 244 ASN A O 1
ATOM 2088 N N . ILE A 1 245 ? -11.680 9.278 3.019 1.00 96.88 245 ILE A N 1
ATOM 2089 C CA . ILE A 1 245 ? -12.979 9.865 3.363 1.00 96.88 245 ILE A CA 1
ATOM 2090 C C . ILE A 1 245 ? -14.022 8.757 3.538 1.00 96.88 245 ILE A C 1
ATOM 2092 O O . ILE A 1 245 ? -14.742 8.758 4.539 1.00 96.88 245 ILE A O 1
ATOM 2096 N N . THR A 1 246 ? -14.068 7.777 2.634 1.00 97.75 246 THR A N 1
ATOM 2097 C CA . THR A 1 246 ? -14.998 6.646 2.715 1.00 97.75 246 THR A CA 1
ATOM 2098 C C . THR A 1 246 ? -14.831 5.872 4.021 1.00 97.75 246 THR A C 1
ATOM 2100 O O . THR A 1 246 ? -15.813 5.701 4.749 1.00 97.75 246 THR A O 1
ATOM 2103 N N . TYR A 1 247 ? -13.611 5.469 4.391 1.00 96.81 247 TYR A N 1
ATOM 2104 C CA . TYR A 1 247 ? -13.388 4.761 5.658 1.00 96.81 247 TYR A CA 1
ATOM 2105 C C . TYR A 1 247 ? -13.720 5.613 6.886 1.00 96.81 247 TYR A C 1
ATOM 2107 O O . TYR A 1 247 ? -14.333 5.117 7.835 1.00 96.81 247 TYR A O 1
ATOM 2115 N N . VAL A 1 248 ? -13.378 6.903 6.871 1.00 95.56 248 VAL A N 1
ATOM 2116 C CA . VAL A 1 248 ? -13.715 7.836 7.958 1.00 95.56 248 VAL A CA 1
ATOM 2117 C C . VAL A 1 248 ? -15.227 7.944 8.145 1.00 95.56 248 VAL A C 1
ATOM 2119 O O . VAL A 1 248 ? -15.705 7.912 9.282 1.00 95.56 248 VAL A O 1
ATOM 2122 N N . LEU A 1 249 ? -15.988 8.034 7.051 1.00 96.75 249 LEU A N 1
ATOM 2123 C CA . LEU A 1 249 ? -17.451 8.081 7.086 1.00 96.75 249 LEU A CA 1
ATOM 2124 C C . LEU A 1 249 ? -18.053 6.760 7.580 1.00 96.75 249 LEU A C 1
ATOM 2126 O O . LEU A 1 249 ? -18.964 6.783 8.415 1.00 96.75 249 LEU A O 1
ATOM 2130 N N . ILE A 1 250 ? -17.518 5.618 7.133 1.00 96.31 250 ILE A N 1
ATOM 2131 C CA . ILE A 1 250 ? -17.930 4.288 7.609 1.00 96.31 250 ILE A CA 1
ATOM 2132 C C . ILE A 1 250 ? -17.701 4.175 9.122 1.00 96.31 250 ILE A C 1
ATOM 2134 O O . ILE A 1 250 ? -18.638 3.885 9.870 1.00 96.31 250 ILE A O 1
ATOM 2138 N N . PHE A 1 251 ? -16.495 4.474 9.605 1.00 94.31 251 PHE A N 1
ATOM 2139 C CA . PHE A 1 251 ? -16.159 4.394 11.031 1.00 94.31 251 PHE A CA 1
ATOM 2140 C C . PHE A 1 251 ? -16.927 5.400 11.882 1.00 94.31 251 PHE A C 1
ATOM 2142 O O . PHE A 1 251 ? -17.333 5.084 13.003 1.00 94.31 251 PHE A O 1
ATOM 2149 N N . TRP A 1 252 ? -17.210 6.587 11.350 1.00 94.31 252 TRP A N 1
ATOM 2150 C CA . TRP A 1 252 ? -18.088 7.546 12.009 1.00 94.31 252 TRP A CA 1
ATOM 2151 C C . TRP A 1 252 ? -19.513 7.006 12.176 1.00 94.31 252 TRP A C 1
ATOM 2153 O O . TRP A 1 252 ? -20.084 7.105 13.269 1.00 94.31 252 TRP A O 1
ATOM 2163 N N . LYS A 1 253 ? -20.075 6.394 11.126 1.00 94.56 253 LYS A N 1
ATOM 2164 C CA . LYS A 1 253 ? -21.413 5.789 11.162 1.00 94.56 253 LYS A CA 1
ATOM 2165 C C . LYS A 1 253 ? -21.471 4.623 12.154 1.00 94.56 253 LYS A C 1
ATOM 2167 O O . LYS A 1 253 ? -22.393 4.574 12.971 1.00 94.56 253 LYS A O 1
ATOM 2172 N N . LEU A 1 254 ? -20.467 3.743 12.142 1.00 92.44 254 LEU A N 1
ATOM 2173 C CA . LEU A 1 254 ? -20.353 2.627 13.089 1.00 92.44 254 LEU A CA 1
ATOM 2174 C C . LEU A 1 254 ? -20.212 3.118 14.541 1.00 92.44 254 LEU A C 1
ATOM 2176 O O . LEU A 1 254 ? -20.920 2.633 15.424 1.00 92.44 254 LEU A O 1
ATOM 2180 N N . SER A 1 255 ? -19.391 4.147 14.786 1.00 92.12 255 SER A N 1
ATOM 2181 C CA . SER A 1 255 ? -19.229 4.755 16.118 1.00 92.12 255 SER A CA 1
ATOM 2182 C C . SER A 1 255 ? -20.544 5.329 16.662 1.00 92.12 255 SER A C 1
ATOM 2184 O O . SER A 1 255 ? -20.876 5.142 17.835 1.00 92.12 255 SER A O 1
ATOM 2186 N N . LYS A 1 256 ? -21.340 5.998 15.813 1.00 91.25 256 LYS A N 1
ATOM 2187 C CA . LYS A 1 256 ? -22.662 6.516 16.203 1.00 91.25 256 LYS A CA 1
ATOM 2188 C C . LYS A 1 256 ? -23.649 5.402 16.551 1.00 91.25 256 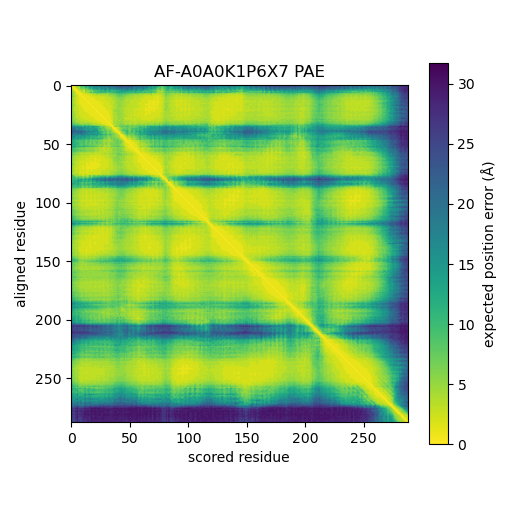LYS A C 1
ATOM 2190 O O . LYS A 1 256 ? -24.379 5.543 17.533 1.00 91.25 256 LYS A O 1
ATOM 2195 N N . LYS A 1 257 ? -23.669 4.315 15.771 1.00 89.06 257 LYS A N 1
ATOM 2196 C CA . LYS A 1 257 ? -24.553 3.165 16.015 1.00 89.06 257 LYS A CA 1
ATOM 2197 C C . LYS A 1 257 ? -24.268 2.532 17.382 1.00 89.06 257 LYS A C 1
ATOM 2199 O O . LYS A 1 257 ? -25.187 2.434 18.192 1.00 89.06 257 LYS A O 1
ATOM 2204 N N . GLY A 1 258 ? -22.998 2.256 17.691 1.00 83.50 258 GLY A N 1
ATOM 2205 C CA . GLY A 1 258 ? -22.608 1.683 18.987 1.00 83.50 258 GLY A CA 1
ATOM 2206 C C . GLY A 1 258 ? -22.957 2.577 20.187 1.00 83.50 258 GLY A C 1
ATOM 2207 O O . GLY A 1 258 ? -23.414 2.092 21.220 1.00 83.50 258 GLY A O 1
ATOM 2208 N N . LYS A 1 259 ? -22.834 3.908 20.052 1.00 83.81 259 LYS A N 1
ATOM 2209 C CA . LYS A 1 259 ? -23.258 4.847 21.112 1.00 83.81 259 LYS A CA 1
ATOM 2210 C C . LYS A 1 259 ? -24.768 4.820 21.359 1.00 83.81 259 LYS A C 1
ATOM 2212 O O . LYS A 1 259 ? -25.191 4.946 22.506 1.00 83.81 259 LYS A O 1
ATOM 2217 N N . ARG A 1 260 ? -25.573 4.667 20.302 1.00 79.00 260 ARG A N 1
ATOM 2218 C CA . ARG A 1 260 ? -27.037 4.591 20.408 1.00 79.00 260 ARG A CA 1
ATOM 2219 C C . ARG A 1 260 ? -27.476 3.310 21.118 1.00 79.00 260 ARG A C 1
ATOM 2221 O O . ARG A 1 260 ? -28.292 3.392 22.028 1.00 79.00 260 ARG A O 1
ATOM 2228 N N . GLU A 1 261 ? -26.900 2.168 20.752 1.00 80.94 261 GLU A N 1
ATOM 2229 C CA . GLU A 1 261 ? -27.196 0.866 21.374 1.00 80.94 261 GLU A CA 1
ATOM 2230 C C . GLU A 1 261 ? -26.814 0.847 22.862 1.00 80.94 261 GLU A C 1
ATOM 2232 O O . GLU A 1 261 ? -27.624 0.464 23.706 1.00 80.94 261 GLU A O 1
ATOM 2237 N N . ASN A 1 262 ? -25.636 1.374 23.215 1.00 76.94 262 ASN A N 1
ATOM 2238 C CA . ASN A 1 262 ? -25.223 1.489 24.617 1.00 76.94 262 ASN A CA 1
ATOM 2239 C C . ASN A 1 262 ? -26.144 2.405 25.436 1.00 76.94 262 ASN A C 1
ATOM 2241 O O . ASN A 1 262 ? -26.430 2.103 26.594 1.00 76.94 262 ASN A O 1
ATOM 2245 N N . LYS A 1 263 ? -26.632 3.507 24.849 1.00 78.88 263 LYS A N 1
ATOM 2246 C CA . LYS A 1 263 ? -27.583 4.404 25.520 1.00 78.88 263 LYS A CA 1
ATOM 2247 C C . LYS A 1 263 ? -28.914 3.699 25.807 1.00 78.88 263 LYS A C 1
ATOM 2249 O O . LYS A 1 263 ? -29.387 3.780 26.936 1.00 78.88 263 LYS A O 1
ATOM 2254 N N . ILE A 1 264 ? -29.458 2.969 24.829 1.00 79.50 264 ILE A N 1
ATOM 2255 C CA . ILE A 1 264 ? -30.700 2.191 24.987 1.00 79.50 264 ILE A CA 1
ATOM 2256 C C . ILE A 1 264 ? -30.535 1.150 26.102 1.00 79.50 264 ILE A C 1
ATOM 2258 O O . ILE A 1 264 ? -31.342 1.114 27.026 1.00 79.50 264 ILE A O 1
ATOM 2262 N N . ASN A 1 265 ? -29.444 0.377 26.087 1.00 74.44 265 ASN A N 1
ATOM 2263 C CA . ASN A 1 265 ? -29.180 -0.637 27.114 1.00 74.44 265 ASN A CA 1
ATOM 2264 C C . ASN A 1 265 ? -29.080 -0.035 28.527 1.00 74.44 265 ASN A C 1
ATOM 2266 O O . ASN A 1 265 ? -29.618 -0.595 29.485 1.00 74.44 265 ASN A O 1
ATOM 2270 N N . LEU A 1 266 ? -28.423 1.121 28.671 1.00 74.69 266 LEU A N 1
ATOM 2271 C CA . LEU A 1 266 ? -28.318 1.824 29.953 1.00 74.69 266 LEU A CA 1
ATOM 2272 C C . LEU A 1 266 ? -29.674 2.344 30.447 1.00 74.69 266 LEU A C 1
ATOM 2274 O O . LEU A 1 266 ? -29.948 2.276 31.646 1.00 74.69 266 LEU A O 1
ATOM 2278 N N . GLU A 1 267 ? -30.524 2.841 29.549 1.00 76.44 267 GLU A N 1
ATOM 2279 C CA . GLU A 1 267 ? -31.889 3.264 29.881 1.00 76.44 267 GLU A CA 1
ATOM 2280 C C . GLU A 1 267 ? -32.749 2.064 30.311 1.00 76.44 267 GLU A C 1
ATOM 2282 O O . GLU A 1 267 ? -33.378 2.127 31.368 1.00 76.44 267 GLU A O 1
ATOM 2287 N N . THR A 1 268 ? -32.685 0.928 29.607 1.00 70.25 268 THR A N 1
ATOM 2288 C CA . THR A 1 268 ? -33.386 -0.311 29.999 1.00 70.25 268 THR A CA 1
ATOM 2289 C C . THR A 1 268 ? -32.936 -0.834 31.368 1.00 70.25 268 THR A C 1
ATOM 2291 O O . THR A 1 268 ? -33.767 -1.227 32.189 1.00 70.25 268 THR A O 1
ATOM 2294 N N . ILE A 1 269 ? -31.629 -0.812 31.659 1.00 71.81 269 ILE A N 1
ATOM 2295 C CA . ILE A 1 269 ? -31.095 -1.222 32.970 1.00 71.81 269 ILE A CA 1
ATOM 2296 C C . ILE A 1 269 ? -31.569 -0.272 34.078 1.00 71.81 269 ILE A C 1
ATOM 2298 O O . ILE A 1 269 ? -31.920 -0.734 35.167 1.00 71.81 269 ILE A O 1
ATOM 2302 N N . LYS A 1 270 ? -31.612 1.043 33.822 1.00 66.75 270 LYS A N 1
ATOM 2303 C CA . LYS A 1 270 ? -32.136 2.023 34.788 1.00 66.75 270 LYS A CA 1
ATOM 2304 C C . LYS A 1 270 ? -33.625 1.814 35.071 1.00 66.75 270 LYS A C 1
ATOM 2306 O O . LYS A 1 270 ? -34.006 1.875 36.235 1.00 66.75 270 LYS A O 1
ATOM 2311 N N . VAL A 1 271 ? -34.435 1.515 34.052 1.00 67.56 271 VAL A N 1
ATOM 2312 C CA . VAL A 1 271 ? -35.869 1.200 34.215 1.00 67.56 271 VAL A CA 1
ATOM 2313 C C . VAL A 1 271 ? -36.068 -0.070 35.048 1.00 67.56 271 VAL A C 1
ATOM 2315 O O . VAL A 1 271 ? -36.872 -0.066 35.974 1.00 67.56 271 VAL A O 1
ATOM 2318 N N . LYS A 1 272 ? -35.280 -1.130 34.811 1.00 62.19 272 LYS A N 1
ATOM 2319 C CA . LYS A 1 272 ? -35.330 -2.344 35.651 1.00 62.19 272 LYS A CA 1
ATOM 2320 C C . LYS A 1 272 ? -34.923 -2.080 37.106 1.00 62.19 272 LYS A C 1
ATOM 2322 O O . LYS A 1 272 ? -35.508 -2.664 38.011 1.00 62.19 272 LYS A O 1
ATOM 2327 N N . LYS A 1 273 ? -33.937 -1.208 37.344 1.00 65.25 273 LYS A N 1
ATOM 2328 C CA . LYS A 1 273 ? -33.472 -0.865 38.702 1.0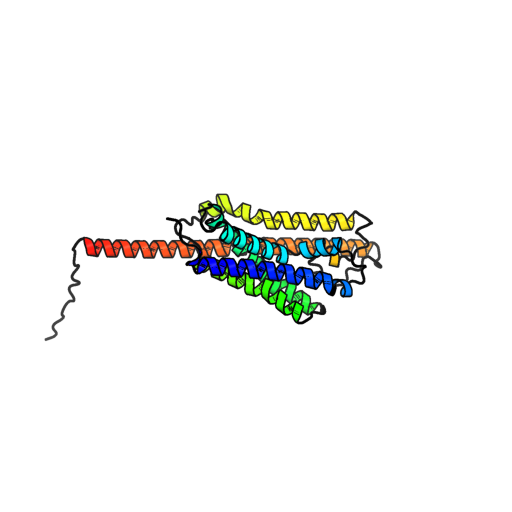0 65.25 273 LYS A CA 1
ATOM 2329 C C . LYS A 1 273 ? -34.405 0.080 39.461 1.00 65.25 273 LYS A C 1
ATOM 2331 O O . LYS A 1 273 ? -34.379 0.058 40.685 1.00 65.25 273 LYS A O 1
ATOM 2336 N N . SER A 1 274 ? -35.205 0.902 38.781 1.00 68.56 274 SER A N 1
ATOM 2337 C CA . SER A 1 274 ? -36.110 1.851 39.446 1.00 68.56 274 SER A CA 1
ATOM 2338 C C . SER A 1 274 ? -37.425 1.229 39.925 1.00 68.56 274 SER A C 1
ATOM 2340 O O . SER A 1 274 ? -38.259 1.946 40.471 1.00 68.56 274 SER A O 1
ATOM 2342 N N . GLY A 1 275 ? -37.640 -0.078 39.726 1.00 53.69 275 GLY A N 1
ATOM 2343 C CA . GLY A 1 275 ? -38.806 -0.792 40.257 1.00 53.69 275 GLY A CA 1
ATOM 2344 C C . GLY A 1 275 ? -40.155 -0.357 39.674 1.00 53.69 275 GLY A C 1
ATOM 2345 O O . GLY A 1 275 ? -41.182 -0.912 40.053 1.00 53.69 275 GLY A O 1
ATOM 2346 N N . LYS A 1 276 ? -40.190 0.587 38.722 1.00 49.69 276 LYS A N 1
ATOM 2347 C CA . LYS A 1 276 ? -41.400 0.872 37.949 1.00 49.69 276 LYS A CA 1
ATOM 2348 C C . LYS A 1 276 ? -41.583 -0.233 36.918 1.00 49.69 276 LYS A C 1
ATOM 2350 O O . LYS A 1 276 ? -41.184 -0.105 35.762 1.00 49.69 276 LYS A O 1
ATOM 2355 N N . VAL A 1 277 ? -42.212 -1.319 37.360 1.00 46.34 277 VAL A N 1
ATOM 2356 C CA . VAL A 1 277 ? -42.984 -2.193 36.480 1.00 46.34 277 VAL A CA 1
ATOM 2357 C C . VAL A 1 277 ? -44.043 -1.296 35.844 1.00 46.34 277 VAL A C 1
ATOM 2359 O O . VAL A 1 277 ? -45.072 -1.000 36.446 1.00 46.34 277 VAL A O 1
ATOM 2362 N N . ILE A 1 278 ? -43.764 -0.783 34.646 1.00 51.28 278 ILE A N 1
ATOM 2363 C CA . ILE A 1 278 ? -44.829 -0.300 33.776 1.00 51.28 278 ILE A CA 1
ATOM 2364 C C . ILE A 1 278 ? -45.532 -1.578 33.336 1.00 51.28 278 ILE A C 1
ATOM 2366 O O . ILE A 1 278 ? -45.118 -2.238 32.386 1.00 51.28 278 ILE A O 1
ATOM 2370 N N . VAL A 1 279 ? -46.529 -1.982 34.123 1.00 42.75 279 VAL A N 1
ATOM 2371 C CA . VAL A 1 279 ? -47.541 -2.931 33.684 1.00 42.75 279 VAL A CA 1
ATOM 2372 C C . VAL A 1 279 ? -48.187 -2.249 32.486 1.00 42.75 279 VAL A C 1
ATOM 2374 O O . VAL A 1 279 ? -48.956 -1.302 32.653 1.00 42.75 279 VAL A O 1
ATOM 2377 N N . ASN A 1 280 ? -47.814 -2.668 31.276 1.00 43.16 280 ASN A N 1
ATOM 2378 C CA . ASN A 1 280 ? -48.677 -2.456 30.129 1.00 43.16 280 ASN A CA 1
ATOM 2379 C C . ASN A 1 280 ? -49.979 -3.156 30.499 1.00 43.16 280 ASN A C 1
ATOM 2381 O O . ASN A 1 280 ? -50.044 -4.381 30.555 1.00 43.16 280 ASN A O 1
ATOM 2385 N N . LYS A 1 281 ? -50.972 -2.353 30.871 1.00 44.53 281 LYS A N 1
ATOM 2386 C CA . LYS A 1 281 ? -52.348 -2.787 31.025 1.00 44.53 281 LYS A CA 1
ATOM 2387 C C . LYS A 1 281 ? -52.785 -3.155 29.608 1.00 44.53 281 LYS A C 1
ATOM 2389 O O . LYS A 1 281 ? -53.180 -2.284 28.841 1.00 44.53 281 LYS A O 1
ATOM 2394 N N . GLU A 1 282 ? -52.579 -4.412 29.222 1.00 45.53 282 GLU A N 1
ATOM 2395 C CA . GLU A 1 282 ? -53.314 -4.990 28.106 1.00 45.53 282 GLU A CA 1
ATOM 2396 C C . GLU A 1 282 ? -54.788 -4.849 28.479 1.00 45.53 282 GLU A C 1
ATOM 2398 O O . GLU A 1 282 ? -55.260 -5.414 29.467 1.00 45.53 282 GLU A O 1
ATOM 2403 N N . GLU A 1 283 ? -55.479 -3.975 27.750 1.00 43.78 283 GLU A N 1
ATOM 2404 C CA . GLU A 1 283 ? -56.930 -3.932 27.721 1.00 43.78 283 GLU A CA 1
ATOM 2405 C C . GLU A 1 283 ? -57.418 -5.319 27.308 1.00 43.78 283 GLU A C 1
ATOM 2407 O O . GLU A 1 283 ? -57.433 -5.676 26.131 1.00 43.78 283 GLU A O 1
ATOM 2412 N N . VAL A 1 284 ? -57.813 -6.111 28.300 1.00 47.94 284 VAL A N 1
ATOM 2413 C CA . VAL A 1 284 ? -58.694 -7.253 28.098 1.00 47.94 284 VAL A CA 1
ATOM 2414 C C . VAL A 1 284 ? -60.033 -6.670 27.650 1.00 47.94 284 VAL A C 1
ATOM 2416 O O . VAL A 1 284 ? -60.840 -6.223 28.464 1.00 47.94 284 VAL A O 1
ATOM 2419 N N . ARG A 1 285 ? -60.244 -6.604 26.332 1.00 47.56 285 ARG A N 1
ATOM 2420 C CA . ARG A 1 285 ? -61.584 -6.505 25.752 1.00 47.56 285 ARG A CA 1
ATOM 2421 C C . ARG A 1 285 ? -62.265 -7.851 25.974 1.00 47.56 285 ARG A C 1
ATOM 2423 O O . ARG A 1 285 ? -62.021 -8.799 25.237 1.00 47.56 285 ARG A O 1
ATOM 2430 N N . GLU A 1 286 ? -63.091 -7.926 27.010 1.00 51.75 286 GLU A N 1
ATOM 2431 C CA . GLU A 1 286 ? -64.151 -8.926 27.079 1.00 51.75 286 GLU A CA 1
ATOM 2432 C C . GLU A 1 286 ? -65.209 -8.555 26.031 1.00 51.75 286 GLU A C 1
ATOM 2434 O O . GLU A 1 286 ? -65.907 -7.548 26.165 1.00 51.75 286 GLU A O 1
ATOM 2439 N N . GLU A 1 287 ? -65.293 -9.341 24.958 1.00 49.22 287 GLU A N 1
ATOM 2440 C CA . GLU A 1 287 ? -66.475 -9.382 24.098 1.00 49.22 287 GLU A CA 1
ATOM 2441 C C . GLU A 1 287 ? -67.555 -10.213 24.810 1.00 49.22 287 GLU A C 1
ATOM 2443 O O . GLU A 1 287 ? -67.314 -11.355 25.207 1.00 49.22 287 GLU A O 1
ATOM 2448 N N . LYS A 1 288 ? -68.725 -9.598 25.005 1.00 53.62 288 LYS A N 1
ATOM 2449 C CA . LYS A 1 288 ? -69.991 -10.255 25.350 1.00 53.62 288 LYS A CA 1
ATOM 2450 C C . LYS A 1 288 ? -70.816 -10.455 24.091 1.00 53.62 288 LYS A C 1
ATOM 2452 O O . LYS A 1 288 ? -70.793 -9.528 23.251 1.00 53.62 288 LYS A O 1
#

Secondary structure (DSSP, 8-state):
----GGG-HHHHHHHHHHHHHHHHHHHHHHHHHHH-HHHHTTT----HHHHHHHHHH-HHHHHHHHHHHHHHHHHHTTTTT-TTTT-HHHHHHHHHHHHHHHHHIIIIIHHHHHHTT----HHHHHHHHIIIIIHHHHHHHHHHHH---TT--HHHIIIIIGGGGGHHHHHHHHHHHHHHHHHHH-HHHHTS-HHHH-TTGGGS-S---TTS--HHHHHHHHHHHHHHHHHHHHHHHHHHHHHHHHHHHHHHHHHHHHHHHHHHHHHHHHHHHT--------------